Protein AF-A0A5C6U189-F1 (afdb_monomer_lite)

Organism: NCBI:txid392597

Foldseek 3Di:
DVVVVVVVVVCCVVPVVVVVVVLVVVLLVVLLDADDLVRLLVNLVVVVVSVLVVVLVCLLVVLVVLQADDPVNLVVLVVVLVVVLVLLCVQQVPVDPVVNLVSQLVVQQVVLCQWQNHDDPVLSVLSSVLSVVALDDSVLVSVLSVVLSVVVSVLSVCSYNPPDDSVVNSVSVVVSSVCVVAPPDPVVNVSVVSRSSSVSRSVSVSSNVHDSNRSSTPDDDDPDSHPDDDDSDPPPPPDDDDDDD

Structure (mmCIF, N/CA/C/O backbone):
data_AF-A0A5C6U189-F1
#
_entry.id   AF-A0A5C6U189-F1
#
loop_
_atom_site.group_PDB
_atom_site.id
_atom_site.type_symbol
_atom_site.label_atom_id
_atom_site.label_alt_id
_atom_site.label_comp_id
_atom_site.label_asym_id
_atom_site.label_entity_id
_atom_site.label_seq_id
_atom_site.pdbx_PDB_ins_code
_atom_site.Cartn_x
_atom_site.Cartn_y
_atom_site.Cartn_z
_atom_site.occupancy
_atom_site.B_iso_or_equiv
_atom_site.auth_seq_id
_atom_site.auth_comp_id
_atom_site.auth_asym_id
_atom_site.auth_atom_id
_atom_site.pdbx_PDB_model_num
ATOM 1 N N . MET A 1 1 ? -11.445 18.491 21.043 1.00 62.59 1 MET A N 1
ATOM 2 C CA . MET A 1 1 ? -11.218 18.060 19.641 1.00 62.59 1 MET A CA 1
ATOM 3 C C . MET A 1 1 ? -10.260 18.986 18.885 1.00 62.59 1 MET A C 1
ATOM 5 O O . MET A 1 1 ? -9.228 18.508 18.441 1.00 62.59 1 MET A O 1
ATOM 9 N N . ARG A 1 2 ? -10.538 20.299 18.762 1.00 76.88 2 ARG A N 1
ATOM 10 C CA . ARG A 1 2 ? -9.684 21.237 17.993 1.00 76.88 2 ARG A CA 1
ATOM 11 C C . ARG A 1 2 ? -8.247 21.377 18.526 1.00 76.88 2 ARG A C 1
ATOM 13 O O . ARG A 1 2 ? -7.318 21.294 17.734 1.00 76.88 2 ARG A O 1
ATOM 20 N N . SER A 1 3 ? -8.061 21.511 19.842 1.00 78.00 3 SER A N 1
ATOM 21 C CA . SER A 1 3 ? -6.726 21.574 20.468 1.00 78.00 3 SER A CA 1
ATOM 22 C C . SER A 1 3 ? -5.900 20.308 20.220 1.00 78.00 3 SER A C 1
ATOM 24 O O . SER A 1 3 ? -4.766 20.391 19.774 1.00 78.00 3 SER A O 1
ATOM 26 N N . ARG A 1 4 ? -6.505 19.124 20.372 1.00 72.75 4 ARG A N 1
ATOM 27 C CA . ARG A 1 4 ? -5.838 17.832 20.120 1.00 72.75 4 ARG A CA 1
ATOM 28 C C . ARG A 1 4 ? -5.387 17.657 18.668 1.00 72.75 4 ARG A C 1
ATOM 30 O O . ARG A 1 4 ? -4.314 17.113 18.424 1.00 72.75 4 ARG A O 1
ATOM 37 N N . LEU A 1 5 ? -6.188 18.126 17.707 1.00 77.12 5 LEU A N 1
ATOM 38 C CA . LEU A 1 5 ? -5.789 18.152 16.297 1.00 77.12 5 LEU A CA 1
ATOM 39 C C . LEU A 1 5 ? -4.606 19.103 16.081 1.00 77.12 5 LEU A C 1
ATOM 41 O O . LEU A 1 5 ? -3.668 18.744 15.374 1.00 77.12 5 LEU A O 1
ATOM 45 N N . ALA A 1 6 ? -4.612 20.278 16.717 1.00 82.75 6 ALA A N 1
ATOM 46 C CA . ALA A 1 6 ? -3.490 21.212 16.660 1.00 82.75 6 ALA A CA 1
ATOM 47 C C . ALA A 1 6 ? -2.206 20.602 17.252 1.00 82.75 6 ALA A C 1
ATOM 49 O O . ALA A 1 6 ? -1.163 20.665 16.605 1.00 82.75 6 ALA A O 1
ATOM 50 N N . ASP A 1 7 ? -2.291 19.927 18.401 1.00 81.56 7 ASP A N 1
ATOM 51 C CA . ASP A 1 7 ? -1.158 19.226 19.022 1.00 81.56 7 ASP A CA 1
ATOM 52 C C . ASP A 1 7 ? -0.634 18.089 18.140 1.00 81.56 7 ASP A C 1
ATOM 54 O O . ASP A 1 7 ? 0.575 17.877 18.028 1.00 81.56 7 ASP A O 1
ATOM 58 N N . TRP A 1 8 ? -1.537 17.349 17.487 1.00 76.62 8 TRP A N 1
ATOM 59 C CA . TRP A 1 8 ? -1.167 16.320 16.520 1.00 76.62 8 TRP A CA 1
ATOM 60 C C . TRP A 1 8 ? -0.408 16.922 15.332 1.00 76.62 8 TRP A C 1
ATOM 62 O O . TRP A 1 8 ? 0.692 16.462 15.032 1.00 76.62 8 TRP A O 1
ATOM 72 N N . PHE A 1 9 ? -0.923 17.993 14.718 1.00 82.81 9 PHE A N 1
ATOM 73 C CA . PHE A 1 9 ? -0.236 18.676 13.618 1.00 82.81 9 PHE A CA 1
ATOM 74 C C . PHE A 1 9 ? 1.099 19.293 14.057 1.00 82.81 9 PHE A C 1
ATOM 76 O O . PHE A 1 9 ? 2.070 19.224 13.308 1.00 82.81 9 PHE A O 1
ATOM 83 N N . ALA A 1 10 ? 1.183 19.871 15.258 1.00 85.38 10 ALA A N 1
ATOM 84 C CA . ALA A 1 10 ? 2.420 20.438 15.791 1.00 85.38 10 ALA A CA 1
ATOM 85 C C . ALA A 1 10 ? 3.491 19.357 15.999 1.00 85.38 10 ALA A C 1
ATOM 87 O O . ALA A 1 10 ? 4.640 19.536 15.593 1.00 85.38 10 ALA A O 1
ATOM 88 N N . ARG A 1 11 ? 3.110 18.200 16.560 1.00 81.06 11 ARG A N 1
ATOM 89 C CA . ARG A 1 11 ? 4.005 17.040 16.672 1.00 81.06 11 ARG A CA 1
ATOM 90 C C . ARG A 1 11 ? 4.418 16.513 15.302 1.00 81.06 11 ARG A C 1
ATOM 92 O O . ARG A 1 11 ? 5.610 16.351 15.078 1.00 81.06 11 ARG A O 1
ATOM 99 N N . HIS A 1 12 ? 3.471 16.327 14.382 1.00 80.81 12 HIS A N 1
ATOM 100 C CA . HIS A 1 12 ? 3.740 15.888 13.010 1.00 80.81 12 HIS A CA 1
ATOM 101 C C . HIS A 1 12 ? 4.782 16.779 12.320 1.00 80.81 12 HIS A C 1
ATOM 103 O O . HIS A 1 12 ? 5.751 16.276 11.756 1.00 80.81 12 HIS A O 1
ATOM 109 N N . ARG A 1 13 ? 4.641 18.107 12.437 1.00 86.19 13 ARG A N 1
ATOM 110 C CA . ARG A 1 13 ? 5.616 19.063 11.893 1.00 86.19 13 ARG A CA 1
ATOM 111 C C . ARG A 1 13 ? 6.997 18.941 12.529 1.00 86.19 13 ARG A C 1
ATOM 113 O O . ARG A 1 13 ? 7.986 19.089 11.826 1.00 86.19 13 ARG A O 1
ATOM 120 N N . ARG A 1 14 ? 7.071 18.695 13.839 1.00 87.38 14 ARG A N 1
ATOM 121 C CA . ARG A 1 14 ? 8.342 18.635 14.573 1.00 87.38 14 ARG A CA 1
ATOM 122 C C . ARG A 1 14 ? 9.081 17.308 14.396 1.00 87.38 14 ARG A C 1
ATOM 124 O O . ARG A 1 14 ? 10.303 17.311 14.440 1.00 87.38 14 ARG A O 1
ATOM 131 N N . THR A 1 15 ? 8.370 16.190 14.240 1.00 82.75 15 THR A N 1
ATOM 132 C CA . THR A 1 15 ? 8.986 14.852 14.229 1.00 82.75 15 THR A CA 1
ATOM 133 C C . THR A 1 15 ? 8.915 14.165 12.869 1.00 82.75 15 THR A C 1
ATOM 135 O O . THR A 1 15 ? 9.931 13.680 12.386 1.00 82.75 15 THR A O 1
ATOM 138 N N . GLN A 1 16 ? 7.743 14.134 12.232 1.00 82.94 16 GLN A N 1
ATOM 139 C CA . GLN A 1 16 ? 7.519 13.339 11.020 1.00 82.94 16 GLN A CA 1
ATOM 140 C C . GLN A 1 16 ? 7.952 14.080 9.747 1.00 82.94 16 GLN A C 1
ATOM 142 O O . GLN A 1 16 ? 8.552 13.464 8.875 1.00 82.94 16 GLN A O 1
ATOM 147 N N . LEU A 1 17 ? 7.722 15.397 9.636 1.00 87.38 17 LEU A N 1
ATOM 148 C CA . LEU A 1 17 ? 8.146 16.146 8.442 1.00 87.38 17 LEU A CA 1
ATOM 149 C C . LEU A 1 17 ? 9.669 16.128 8.202 1.00 87.38 17 LEU A C 1
ATOM 151 O O . LEU A 1 17 ? 10.055 15.902 7.055 1.00 87.38 17 LEU A O 1
ATOM 155 N N . PRO A 1 18 ? 10.545 16.310 9.213 1.00 89.81 18 PRO A N 1
ATOM 156 C CA . PRO A 1 18 ? 11.990 16.193 9.009 1.00 89.81 18 PRO A CA 1
ATOM 157 C C . PRO A 1 18 ? 12.425 14.781 8.595 1.00 89.81 18 PRO A C 1
ATOM 159 O O . PRO A 1 18 ? 13.275 14.635 7.719 1.00 89.81 18 PRO A O 1
ATOM 162 N N . ASP A 1 19 ? 11.813 13.742 9.173 1.00 89.06 19 ASP A N 1
ATOM 163 C CA . ASP A 1 19 ? 12.063 12.351 8.774 1.00 89.06 19 ASP A CA 1
ATOM 164 C C . ASP A 1 19 ? 11.657 12.105 7.311 1.00 89.06 19 ASP A C 1
ATOM 166 O O . ASP A 1 19 ? 12.430 11.546 6.532 1.00 89.06 19 ASP A O 1
ATOM 170 N N . TYR A 1 20 ? 10.489 12.602 6.895 1.00 88.19 20 TYR A N 1
ATOM 171 C CA . TYR A 1 20 ? 10.033 12.494 5.508 1.00 88.19 20 TYR A CA 1
ATOM 172 C C . TYR A 1 20 ? 10.915 13.287 4.545 1.00 88.19 20 TYR A C 1
ATOM 174 O O . TYR A 1 20 ? 11.184 12.812 3.445 1.00 88.19 20 TYR A O 1
ATOM 182 N N . ALA A 1 21 ? 11.400 14.464 4.946 1.00 89.56 21 ALA A N 1
ATOM 183 C CA . ALA A 1 21 ? 12.341 15.240 4.146 1.00 89.56 21 ALA A CA 1
ATOM 184 C C . ALA A 1 21 ? 13.654 14.470 3.936 1.00 89.56 21 ALA A C 1
ATOM 186 O O . ALA A 1 21 ? 14.106 14.343 2.803 1.00 89.56 21 ALA A O 1
ATOM 187 N N . SER A 1 22 ? 14.218 13.880 4.996 1.00 91.12 22 SER A N 1
ATOM 188 C CA . SER A 1 22 ? 15.423 13.042 4.908 1.00 91.12 22 SER A CA 1
ATOM 189 C C . SER A 1 22 ? 15.223 11.825 3.994 1.00 91.12 22 SER A C 1
ATOM 191 O O . SER A 1 22 ? 16.066 11.515 3.149 1.00 91.12 22 SER A O 1
ATOM 193 N N . LEU A 1 23 ? 14.071 11.158 4.113 1.00 89.69 23 LEU A N 1
ATOM 194 C CA . LEU A 1 23 ? 13.686 10.041 3.252 1.00 89.69 23 LEU A CA 1
ATOM 195 C C . LEU A 1 23 ? 13.600 10.455 1.775 1.00 89.69 23 LEU A C 1
ATOM 197 O O . LEU A 1 23 ? 14.136 9.763 0.912 1.00 89.69 23 LEU A O 1
ATOM 201 N N . LEU A 1 24 ? 12.948 11.584 1.486 1.00 88.94 24 LEU A N 1
ATOM 202 C CA . LEU A 1 24 ? 12.805 12.104 0.126 1.00 88.94 24 LEU A CA 1
ATOM 203 C C . LEU A 1 24 ? 14.150 12.531 -0.466 1.00 88.94 24 LEU A C 1
ATOM 205 O O . LEU A 1 24 ? 14.402 12.241 -1.631 1.00 88.94 24 LEU A O 1
ATOM 209 N N . SER A 1 25 ? 15.032 13.147 0.325 1.00 90.62 25 SER A N 1
ATOM 210 C CA . SER A 1 25 ? 16.386 13.494 -0.119 1.00 90.62 25 SER A CA 1
ATOM 211 C C . SER A 1 25 ? 17.195 12.255 -0.506 1.00 90.62 25 SER A C 1
ATOM 213 O O . SER A 1 25 ? 17.856 12.257 -1.540 1.00 90.62 25 SER A O 1
ATOM 215 N N . ARG A 1 26 ? 17.104 11.160 0.266 1.00 92.62 26 ARG A N 1
ATOM 216 C CA . ARG A 1 26 ? 17.726 9.879 -0.120 1.00 92.62 26 ARG A CA 1
ATOM 217 C C . ARG A 1 26 ? 17.100 9.296 -1.381 1.00 92.62 26 ARG A C 1
ATOM 219 O O . ARG A 1 26 ? 17.824 8.876 -2.276 1.00 92.62 26 ARG A O 1
ATOM 226 N N . ALA A 1 27 ? 15.772 9.312 -1.479 1.00 89.00 27 ALA A N 1
ATOM 227 C CA . ALA A 1 27 ? 15.066 8.796 -2.648 1.00 89.00 27 ALA A CA 1
ATOM 228 C C . ALA A 1 27 ? 15.449 9.548 -3.937 1.00 89.00 27 ALA A C 1
ATOM 230 O O . ALA A 1 27 ? 15.580 8.919 -4.982 1.00 89.00 27 ALA A O 1
ATOM 231 N N . GLN A 1 28 ? 15.674 10.867 -3.866 1.00 87.31 28 GLN A N 1
ATOM 232 C CA . GLN A 1 28 ? 16.124 11.680 -5.005 1.00 87.31 28 GLN A CA 1
ATOM 233 C C . GLN A 1 28 ? 17.506 11.278 -5.528 1.00 87.31 28 GLN A C 1
ATOM 235 O O . GLN A 1 28 ? 17.752 11.399 -6.723 1.00 87.31 28 GLN A O 1
ATOM 240 N N . VAL A 1 29 ? 18.399 10.804 -4.658 1.00 89.56 29 VAL A N 1
ATOM 241 C CA . VAL A 1 29 ? 19.716 10.300 -5.071 1.00 89.56 29 VAL A CA 1
ATOM 242 C C . VAL A 1 29 ? 19.588 8.879 -5.616 1.00 89.56 29 VAL A C 1
ATOM 244 O O . VAL A 1 29 ? 20.062 8.591 -6.713 1.00 89.56 29 VAL A O 1
ATOM 247 N N . ASP A 1 30 ? 18.896 8.005 -4.882 1.00 90.06 30 ASP A N 1
ATOM 248 C CA . ASP A 1 30 ? 18.761 6.588 -5.228 1.00 90.06 30 ASP A CA 1
ATOM 249 C C . ASP A 1 30 ? 18.048 6.370 -6.570 1.00 90.06 30 ASP A C 1
ATOM 251 O O . ASP A 1 30 ? 18.417 5.462 -7.309 1.00 90.06 30 ASP A O 1
ATOM 255 N N . VAL A 1 31 ? 17.056 7.203 -6.912 1.00 89.69 31 VAL A N 1
ATOM 256 C CA . VAL A 1 31 ? 16.266 7.067 -8.151 1.00 89.69 31 VAL A CA 1
ATOM 257 C C . VAL A 1 31 ? 17.076 7.349 -9.428 1.00 89.69 31 VAL A C 1
ATOM 259 O O . VAL A 1 31 ? 16.624 7.054 -10.533 1.00 89.69 31 VAL A O 1
ATOM 262 N N . LEU A 1 32 ? 18.273 7.928 -9.315 1.00 91.25 32 LEU A N 1
ATOM 263 C CA . LEU A 1 32 ? 19.128 8.200 -10.473 1.00 91.25 32 LEU A CA 1
ATOM 264 C C . LEU A 1 32 ? 19.909 6.961 -10.930 1.00 91.25 32 LEU A C 1
ATOM 266 O O . LEU A 1 32 ? 20.313 6.886 -12.095 1.00 91.25 32 LEU A O 1
ATOM 270 N N . ALA A 1 33 ? 20.116 5.993 -10.039 1.00 92.62 33 ALA A N 1
ATOM 271 C CA . ALA A 1 33 ? 20.902 4.794 -10.294 1.00 92.62 33 ALA A CA 1
ATOM 272 C C . ALA A 1 33 ? 20.010 3.566 -10.476 1.00 92.62 33 ALA A C 1
ATOM 274 O O . ALA A 1 33 ? 18.931 3.485 -9.904 1.00 92.62 33 ALA A O 1
ATOM 275 N N . ASP A 1 34 ? 20.505 2.569 -11.207 1.00 95.88 34 ASP A N 1
ATOM 276 C CA . ASP A 1 34 ? 19.821 1.281 -11.294 1.00 95.88 34 ASP A CA 1
ATOM 277 C C . ASP A 1 34 ? 19.647 0.659 -9.898 1.00 95.88 34 ASP A C 1
ATOM 279 O O . ASP A 1 34 ? 20.464 0.827 -8.979 1.00 95.88 34 ASP A O 1
ATOM 283 N N . THR A 1 35 ? 18.567 -0.100 -9.743 1.00 96.12 35 THR A N 1
ATOM 284 C CA . THR A 1 35 ? 18.191 -0.733 -8.481 1.00 96.12 35 THR A CA 1
ATOM 285 C C . THR A 1 35 ? 18.101 -2.248 -8.612 1.00 96.12 35 THR A C 1
ATOM 287 O O . THR A 1 35 ? 18.087 -2.813 -9.707 1.00 96.12 35 THR A O 1
ATOM 290 N N . THR A 1 36 ? 18.043 -2.922 -7.467 1.00 98.12 36 THR A N 1
ATOM 291 C CA . THR A 1 36 ? 17.883 -4.376 -7.372 1.00 98.12 36 THR A CA 1
ATOM 292 C C . THR A 1 36 ? 16.589 -4.711 -6.637 1.00 98.12 36 THR A C 1
ATOM 294 O O . THR A 1 36 ? 16.127 -3.896 -5.831 1.00 98.12 36 THR A O 1
ATOM 297 N N . PRO A 1 37 ? 16.015 -5.913 -6.840 1.00 97.19 37 PRO A N 1
ATOM 298 C CA . PRO A 1 37 ? 14.841 -6.349 -6.086 1.00 97.19 37 PRO A CA 1
ATOM 299 C C . PRO A 1 37 ? 15.022 -6.204 -4.568 1.00 97.19 37 PRO A C 1
ATOM 301 O O . PRO A 1 37 ? 14.150 -5.656 -3.899 1.00 97.19 37 PRO A O 1
ATOM 304 N N . ASP A 1 38 ? 16.184 -6.584 -4.030 1.00 97.31 38 ASP A N 1
ATOM 305 C CA . ASP A 1 38 ? 16.473 -6.460 -2.596 1.00 97.31 38 ASP A CA 1
ATOM 306 C C . ASP A 1 38 ? 16.492 -5.005 -2.123 1.00 97.31 38 ASP A C 1
ATOM 308 O O . ASP A 1 38 ? 15.971 -4.690 -1.050 1.00 97.31 38 ASP A O 1
ATOM 312 N N . ARG A 1 39 ? 17.071 -4.090 -2.914 1.00 95.62 39 ARG A N 1
ATOM 313 C CA . ARG A 1 39 ? 17.069 -2.657 -2.585 1.00 95.62 39 ARG A CA 1
ATOM 314 C C . ARG A 1 39 ? 15.643 -2.108 -2.596 1.00 95.62 39 ARG A C 1
ATOM 316 O O . ARG A 1 39 ? 15.270 -1.391 -1.671 1.00 95.62 39 ARG A O 1
ATOM 323 N N . THR A 1 40 ? 14.830 -2.481 -3.580 1.00 95.12 40 THR A N 1
ATOM 324 C CA . THR A 1 40 ? 13.416 -2.094 -3.646 1.00 95.12 40 THR A CA 1
ATOM 325 C C . THR A 1 40 ? 12.606 -2.650 -2.472 1.00 95.12 40 THR A C 1
ATOM 327 O O . THR A 1 40 ? 11.817 -1.923 -1.870 1.00 95.12 40 THR A O 1
ATOM 330 N N . CYS A 1 41 ? 12.836 -3.904 -2.083 1.00 95.31 41 CYS A N 1
ATOM 331 C CA . CYS A 1 41 ? 12.210 -4.505 -0.906 1.00 95.31 41 CYS A CA 1
ATOM 332 C C . CYS A 1 41 ? 12.586 -3.776 0.388 1.00 95.31 41 CYS A C 1
ATOM 334 O O . CYS A 1 41 ? 11.707 -3.509 1.208 1.00 95.31 41 CYS A O 1
ATOM 336 N N . ARG A 1 42 ? 13.856 -3.380 0.555 1.00 94.94 42 ARG A N 1
ATOM 337 C CA . ARG A 1 42 ? 14.277 -2.548 1.696 1.00 94.94 42 ARG A CA 1
ATOM 338 C C . ARG A 1 42 ? 13.544 -1.210 1.725 1.00 94.94 42 ARG A C 1
ATOM 340 O O . ARG A 1 42 ? 13.049 -0.832 2.782 1.00 94.94 42 ARG A O 1
ATOM 347 N N . TRP A 1 43 ? 13.393 -0.546 0.579 1.00 92.69 43 TRP A N 1
ATOM 348 C CA . TRP A 1 43 ? 12.610 0.689 0.470 1.00 92.69 43 TRP A CA 1
ATOM 349 C C . TRP A 1 43 ? 11.144 0.492 0.883 1.00 92.69 43 TRP A C 1
ATOM 351 O O . TRP A 1 43 ? 10.608 1.272 1.670 1.00 92.69 43 TRP A O 1
ATOM 361 N N . PHE A 1 44 ? 10.486 -0.569 0.412 1.00 91.31 44 PHE A N 1
ATOM 362 C CA . PHE A 1 44 ? 9.104 -0.859 0.805 1.00 91.31 44 PHE A CA 1
ATOM 363 C C . PHE A 1 44 ? 8.963 -1.220 2.287 1.00 91.31 44 PHE A C 1
ATOM 365 O O . PHE A 1 44 ? 8.012 -0.769 2.929 1.00 91.31 44 PHE A O 1
ATOM 372 N N . ALA A 1 45 ? 9.903 -1.983 2.849 1.00 91.69 45 ALA A N 1
ATOM 373 C CA . ALA A 1 45 ? 9.925 -2.299 4.275 1.00 91.69 45 ALA A CA 1
ATOM 374 C C . ALA A 1 45 ? 10.116 -1.034 5.125 1.00 91.69 45 ALA A C 1
ATOM 376 O O . ALA A 1 45 ? 9.387 -0.826 6.093 1.00 91.69 45 ALA A O 1
ATOM 377 N N . GLU A 1 46 ? 11.026 -0.154 4.712 1.00 91.81 46 GLU A N 1
ATOM 378 C CA . GLU A 1 46 ? 11.299 1.120 5.371 1.00 91.81 46 GLU A CA 1
ATOM 379 C C . GLU A 1 46 ? 10.062 2.048 5.379 1.00 91.81 46 GLU A C 1
ATOM 381 O O . GLU A 1 46 ? 9.740 2.672 6.397 1.00 91.81 46 GLU A O 1
ATOM 386 N N . LEU A 1 47 ? 9.326 2.114 4.262 1.00 89.75 47 LEU A N 1
ATOM 387 C CA . LEU A 1 47 ? 8.062 2.853 4.168 1.00 89.75 47 LEU A CA 1
ATOM 388 C C . LEU A 1 47 ? 6.964 2.237 5.044 1.00 89.75 47 LEU A C 1
ATOM 390 O O . LEU A 1 47 ? 6.214 2.963 5.702 1.00 89.75 47 LEU A O 1
ATOM 394 N N . ARG A 1 48 ? 6.867 0.901 5.069 1.00 88.00 48 ARG A N 1
ATOM 395 C CA . ARG A 1 48 ? 5.892 0.174 5.893 1.00 88.00 48 ARG A CA 1
ATOM 396 C C . ARG A 1 48 ? 6.124 0.435 7.379 1.00 88.00 48 ARG A C 1
ATOM 398 O O . ARG A 1 48 ? 5.182 0.820 8.065 1.00 88.00 48 ARG A O 1
ATOM 405 N N . GLN A 1 49 ? 7.369 0.324 7.841 1.00 89.00 49 GLN A N 1
ATOM 406 C CA . GLN A 1 49 ? 7.745 0.560 9.236 1.00 89.00 49 GLN A CA 1
ATOM 407 C C . GLN A 1 49 ? 7.371 1.978 9.696 1.00 89.00 49 GLN A C 1
ATOM 409 O O . GLN A 1 49 ? 6.831 2.164 10.784 1.00 89.00 49 GLN A O 1
ATOM 414 N N . ARG A 1 50 ? 7.594 2.998 8.857 1.00 87.44 50 ARG A N 1
ATOM 415 C CA . ARG A 1 50 ? 7.159 4.374 9.163 1.00 87.44 50 ARG A CA 1
ATOM 416 C C . ARG A 1 50 ? 5.644 4.493 9.300 1.00 87.44 50 ARG A C 1
ATOM 418 O O . ARG A 1 50 ? 5.164 5.211 10.176 1.00 87.44 50 ARG A O 1
ATOM 425 N N . GLY A 1 51 ? 4.896 3.787 8.453 1.00 84.88 51 GLY A N 1
ATOM 426 C CA . GLY A 1 51 ? 3.442 3.690 8.560 1.00 84.88 51 GLY A CA 1
ATOM 427 C C . GLY A 1 51 ? 2.992 3.043 9.871 1.00 84.88 51 GLY A C 1
ATOM 428 O O . GLY A 1 51 ? 2.074 3.547 10.512 1.00 84.88 51 GLY A O 1
ATOM 429 N N . GLU A 1 52 ? 3.668 1.978 10.302 1.00 86.62 52 GLU A N 1
ATOM 430 C CA . GLU A 1 52 ? 3.398 1.285 11.570 1.00 86.62 52 GLU A CA 1
ATOM 431 C C . GLU A 1 52 ? 3.680 2.184 12.780 1.00 86.62 52 GLU A C 1
ATOM 433 O O . GLU A 1 52 ? 2.834 2.301 13.665 1.00 86.62 52 GLU A O 1
ATOM 438 N N . VAL A 1 53 ? 4.797 2.920 12.777 1.00 86.19 53 VAL A N 1
ATOM 439 C CA . VAL A 1 53 ? 5.106 3.916 13.819 1.00 86.19 53 VAL A CA 1
ATOM 440 C C . VAL A 1 53 ? 4.039 5.012 13.872 1.00 86.19 53 VAL A C 1
ATOM 442 O O . VAL A 1 53 ? 3.583 5.389 14.953 1.00 86.19 53 VAL A O 1
ATOM 445 N N . ALA A 1 54 ? 3.608 5.524 12.716 1.00 84.19 54 ALA A N 1
ATOM 446 C CA . ALA A 1 54 ? 2.553 6.531 12.657 1.00 84.19 54 ALA A CA 1
ATOM 447 C C . ALA A 1 54 ? 1.205 5.987 13.163 1.00 84.19 54 ALA A C 1
ATOM 449 O O . ALA A 1 54 ? 0.471 6.708 13.845 1.00 84.19 54 ALA A O 1
ATOM 450 N N . ALA A 1 55 ? 0.888 4.723 12.865 1.00 85.62 55 ALA A N 1
ATOM 451 C CA . ALA A 1 55 ? -0.311 4.055 13.358 1.00 85.62 55 ALA A CA 1
ATOM 452 C C . ALA A 1 55 ? -0.274 3.881 14.884 1.00 85.62 55 ALA A C 1
ATOM 454 O O . ALA A 1 55 ? -1.239 4.258 15.547 1.00 85.62 55 ALA A O 1
ATOM 455 N N . GLU A 1 56 ? 0.846 3.412 15.445 1.00 87.50 56 GLU A N 1
ATOM 456 C CA . GLU A 1 56 ? 1.043 3.252 16.894 1.00 87.50 56 GLU A CA 1
ATOM 457 C C . GLU A 1 56 ? 0.852 4.585 17.635 1.00 87.50 56 GLU A C 1
ATOM 459 O O . GLU A 1 56 ? 0.113 4.673 18.616 1.00 87.50 56 GLU A O 1
ATOM 464 N N . GLN A 1 57 ? 1.426 5.670 17.107 1.00 84.75 57 GLN A N 1
ATOM 465 C CA . GLN A 1 57 ? 1.265 7.020 17.664 1.00 84.75 57 GLN A CA 1
ATOM 466 C C . GLN A 1 57 ? -0.185 7.532 17.610 1.00 84.75 57 GLN A C 1
ATOM 468 O O . GLN A 1 57 ? -0.571 8.398 18.404 1.00 84.75 57 GLN A O 1
ATOM 473 N N . ALA A 1 58 ? -0.994 7.029 16.676 1.00 85.75 58 ALA A N 1
ATOM 474 C CA . ALA A 1 58 ? -2.394 7.407 16.525 1.00 85.75 58 ALA A CA 1
ATOM 475 C C . ALA A 1 58 ? -3.341 6.598 17.428 1.00 85.75 58 ALA A C 1
ATOM 477 O O . ALA A 1 58 ? -4.460 7.059 17.671 1.00 85.75 58 ALA A O 1
ATOM 478 N N . LEU A 1 59 ? -2.914 5.441 17.955 1.00 90.12 59 LEU A N 1
ATOM 479 C CA . LEU A 1 59 ? -3.774 4.540 18.731 1.00 90.12 59 LEU A CA 1
ATOM 480 C C . LEU A 1 59 ? -4.463 5.209 19.930 1.00 90.12 59 LEU A C 1
ATOM 482 O O . LEU A 1 59 ? -5.675 5.028 20.051 1.00 90.12 59 LEU A O 1
ATOM 486 N N . PRO A 1 60 ? -3.791 6.027 20.772 1.00 88.38 60 PRO A N 1
ATOM 487 C CA . PRO A 1 60 ? -4.459 6.693 21.893 1.00 88.38 60 PRO A CA 1
ATOM 488 C C . PRO A 1 60 ? -5.631 7.576 21.466 1.00 88.38 60 PRO A C 1
ATOM 490 O O . PRO A 1 60 ? -6.697 7.521 22.071 1.00 88.38 60 PRO A O 1
ATOM 493 N N . HIS A 1 61 ? -5.461 8.346 20.389 1.00 85.31 61 HIS A N 1
ATOM 494 C CA . HIS A 1 61 ? -6.518 9.217 19.864 1.00 85.31 61 HIS A CA 1
ATOM 495 C C . HIS A 1 61 ? -7.629 8.405 19.201 1.00 85.31 61 HIS A C 1
ATOM 497 O O . HIS A 1 61 ? -8.806 8.734 19.330 1.00 85.31 61 HIS A O 1
ATOM 503 N N . ALA A 1 62 ? -7.271 7.325 18.506 1.00 88.94 62 ALA A N 1
ATOM 504 C CA . ALA A 1 62 ? -8.244 6.424 17.910 1.00 88.94 62 ALA A CA 1
ATOM 505 C C . ALA A 1 62 ? -9.098 5.726 18.984 1.00 88.94 62 ALA A C 1
ATOM 507 O O . ALA A 1 62 ? -10.311 5.659 18.815 1.00 88.94 62 ALA A O 1
ATOM 508 N N . ALA A 1 63 ? -8.508 5.285 20.101 1.00 89.12 63 ALA A N 1
ATOM 509 C CA . ALA A 1 63 ? -9.230 4.666 21.215 1.00 89.12 63 ALA A CA 1
ATOM 510 C C . ALA A 1 63 ? -10.283 5.615 21.809 1.00 89.12 63 ALA A C 1
ATOM 512 O O . ALA A 1 63 ? -11.432 5.224 22.009 1.00 89.12 63 ALA A O 1
ATOM 513 N N . GLU A 1 64 ? -9.921 6.887 22.006 1.00 86.50 64 GLU A N 1
ATOM 514 C CA . GLU A 1 64 ? -10.851 7.921 22.473 1.00 86.50 64 GLU A CA 1
ATOM 515 C C . GLU A 1 64 ? -12.020 8.123 21.501 1.00 86.50 64 GLU A C 1
ATOM 517 O O . GLU A 1 64 ? -13.166 8.230 21.929 1.00 86.50 64 GLU A O 1
ATOM 522 N N . VAL A 1 65 ? -11.759 8.149 20.190 1.00 89.06 65 VAL A N 1
ATOM 523 C CA . VAL A 1 65 ? -12.823 8.275 19.182 1.00 89.06 65 VAL A CA 1
ATOM 524 C C . VAL A 1 65 ? -13.720 7.038 19.181 1.00 89.06 65 VAL A C 1
ATOM 526 O O . VAL A 1 65 ? -14.942 7.184 19.194 1.00 89.06 65 VAL A O 1
ATOM 529 N N . LEU A 1 66 ? -13.138 5.836 19.196 1.00 90.56 66 LEU A N 1
ATOM 530 C CA . LEU A 1 66 ? -13.879 4.572 19.191 1.00 90.56 66 LEU A CA 1
ATOM 531 C C . LEU A 1 66 ? -14.835 4.461 20.381 1.00 90.56 66 LEU A C 1
ATOM 533 O O . LEU A 1 66 ? -15.987 4.076 20.188 1.00 90.56 66 LEU A O 1
ATOM 537 N N . ALA A 1 67 ? -14.399 4.882 21.571 1.00 89.4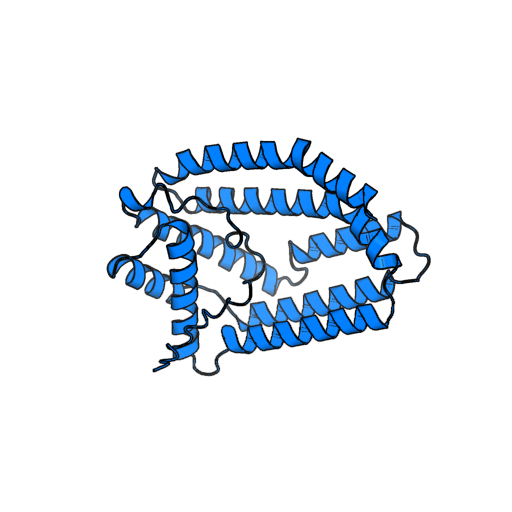4 67 ALA A N 1
ATOM 538 C CA . ALA A 1 67 ? -15.227 4.884 22.775 1.00 89.44 67 ALA A CA 1
ATOM 539 C C . ALA A 1 67 ? -16.492 5.756 22.641 1.00 89.44 67 ALA A C 1
ATOM 541 O O . ALA A 1 67 ? -17.500 5.484 23.290 1.00 89.44 67 ALA A O 1
ATOM 542 N N . THR A 1 68 ? -16.464 6.779 21.777 1.00 90.00 68 THR A N 1
ATOM 543 C CA . THR A 1 68 ? -17.599 7.695 21.547 1.00 90.00 68 THR A CA 1
ATOM 544 C C . THR A 1 68 ? -18.544 7.259 20.428 1.00 90.00 68 THR A C 1
ATOM 546 O O . THR A 1 68 ? -19.563 7.920 20.200 1.00 90.00 68 THR A O 1
ATOM 549 N N . LEU A 1 69 ? -18.223 6.185 19.697 1.00 92.94 69 LEU A N 1
ATOM 550 C CA . LEU A 1 69 ? -19.012 5.785 18.537 1.00 92.94 69 LEU A CA 1
ATOM 551 C C . LEU A 1 69 ? -20.395 5.278 18.943 1.00 92.94 69 LEU A C 1
ATOM 553 O O . LEU A 1 69 ? -20.553 4.317 19.690 1.00 92.94 69 LEU A O 1
ATOM 557 N N . LYS A 1 70 ? -21.419 5.900 18.362 1.00 94.19 70 LYS A N 1
ATOM 558 C CA . LYS A 1 70 ? -22.816 5.487 18.489 1.00 94.19 70 LYS A CA 1
ATOM 559 C C . LYS A 1 70 ? -23.132 4.341 17.523 1.00 94.19 70 LYS A C 1
ATOM 561 O O . LYS A 1 70 ? -22.552 4.293 16.433 1.00 94.19 70 LYS A O 1
ATOM 566 N N . PRO A 1 71 ? -24.143 3.501 17.815 1.00 95.12 71 PRO A N 1
ATOM 567 C CA . PRO A 1 71 ? -24.573 2.432 16.911 1.00 95.12 71 PRO A CA 1
ATOM 568 C C . PRO A 1 71 ? -24.818 2.899 15.466 1.00 95.12 71 PRO A C 1
ATOM 570 O O . PRO A 1 71 ? -24.364 2.259 14.520 1.00 95.12 71 PRO A O 1
ATOM 573 N N . ALA A 1 72 ? -25.436 4.071 15.279 1.00 96.69 72 ALA A N 1
ATOM 574 C CA . ALA A 1 72 ? -25.673 4.650 13.953 1.00 96.69 72 ALA A CA 1
ATOM 575 C C . ALA A 1 72 ? -24.374 4.980 13.181 1.00 96.69 72 ALA A C 1
ATOM 577 O O . ALA A 1 72 ? -24.331 4.846 11.956 1.00 96.69 72 ALA A O 1
ATOM 578 N N . GLN A 1 73 ? -23.304 5.380 13.880 1.00 96.69 73 GLN A N 1
ATOM 579 C CA . GLN A 1 73 ? -21.992 5.646 13.277 1.00 96.69 73 GLN A CA 1
ATOM 580 C C . GLN A 1 73 ? -21.282 4.340 12.896 1.00 96.69 73 GLN A C 1
ATOM 582 O O . GLN A 1 73 ? -20.679 4.263 11.828 1.00 96.69 73 GLN A O 1
ATOM 587 N N . ILE A 1 74 ? -21.417 3.289 13.710 1.00 96.62 74 ILE A N 1
ATOM 588 C CA . ILE A 1 74 ? -20.884 1.953 13.398 1.00 96.62 74 ILE A CA 1
ATOM 589 C C . ILE A 1 74 ? -21.587 1.371 12.164 1.00 96.62 74 ILE A C 1
ATOM 591 O O . ILE A 1 74 ? -20.923 0.908 11.239 1.00 96.62 74 ILE A O 1
ATOM 595 N N . GLN A 1 75 ? -22.916 1.480 12.085 1.00 97.56 75 GLN A N 1
ATOM 596 C CA . GLN A 1 75 ? -23.663 1.079 10.887 1.00 97.56 75 GLN A CA 1
ATOM 597 C C . GLN A 1 75 ? -23.257 1.890 9.646 1.00 97.56 75 GLN A C 1
ATOM 599 O O . GLN A 1 75 ? -23.258 1.373 8.529 1.00 97.56 75 GLN A O 1
ATOM 604 N N . HIS A 1 76 ? -22.904 3.169 9.808 1.00 97.81 76 HIS A N 1
ATOM 605 C CA . HIS A 1 76 ? -22.380 3.966 8.700 1.00 97.81 76 HIS A CA 1
ATOM 606 C C . HIS A 1 76 ? -21.025 3.432 8.201 1.00 97.81 76 HIS A C 1
ATOM 608 O O . HIS A 1 76 ? -20.827 3.338 6.988 1.00 97.81 76 HIS A O 1
ATOM 614 N N . ILE A 1 77 ? -20.123 3.032 9.106 1.00 97.06 77 ILE A N 1
ATOM 615 C CA . ILE A 1 77 ? -18.843 2.391 8.753 1.00 97.06 77 ILE A CA 1
ATOM 616 C C . ILE A 1 77 ? -19.089 1.092 7.973 1.00 97.06 77 ILE A C 1
ATOM 618 O O . ILE A 1 77 ? -18.493 0.893 6.916 1.00 97.06 77 ILE A O 1
ATOM 622 N N . GLU A 1 78 ? -20.004 0.248 8.444 1.00 97.56 78 GLU A N 1
ATOM 623 C CA . GLU A 1 78 ? -20.379 -1.013 7.792 1.00 97.56 78 GLU A CA 1
ATOM 624 C C . GLU A 1 78 ? -20.932 -0.791 6.373 1.00 97.56 78 GLU A C 1
ATOM 626 O O . GLU A 1 78 ? -20.446 -1.387 5.410 1.00 97.56 78 GLU A O 1
ATOM 631 N N . ARG A 1 79 ? -21.863 0.160 6.195 1.00 98.19 79 ARG A N 1
ATOM 632 C CA . ARG A 1 79 ? -22.367 0.540 4.860 1.00 98.19 79 ARG A CA 1
ATOM 633 C C . ARG A 1 79 ? -21.258 1.064 3.949 1.00 98.19 79 ARG A C 1
ATOM 635 O O . ARG A 1 79 ? -21.240 0.764 2.753 1.00 98.19 79 ARG A O 1
ATOM 642 N N . ARG A 1 80 ? -20.318 1.844 4.493 1.00 97.38 80 ARG A N 1
ATOM 643 C CA . ARG A 1 80 ? -19.170 2.346 3.730 1.00 97.38 80 ARG A CA 1
ATOM 644 C C . ARG A 1 80 ? -18.256 1.205 3.286 1.00 97.38 80 ARG A C 1
ATOM 646 O O . ARG A 1 80 ? -17.823 1.222 2.136 1.00 97.38 80 ARG A O 1
ATOM 653 N N . GLN A 1 81 ? -17.985 0.226 4.150 1.00 97.00 81 GLN A N 1
ATOM 654 C CA . GLN A 1 81 ? -17.209 -0.965 3.794 1.00 97.00 81 GLN A CA 1
ATOM 655 C C . GLN A 1 81 ? -17.897 -1.762 2.680 1.00 97.00 81 GLN A C 1
ATOM 657 O O . GLN A 1 81 ? -17.248 -2.068 1.682 1.00 97.00 81 GLN A O 1
ATOM 662 N N . ALA A 1 82 ? -19.208 -2.005 2.788 1.00 97.06 82 ALA A N 1
ATOM 663 C CA . ALA A 1 82 ? -19.982 -2.706 1.762 1.00 97.06 82 ALA A CA 1
ATOM 664 C C . ALA A 1 82 ? -19.903 -2.008 0.394 1.00 97.06 82 ALA A C 1
ATOM 666 O O . ALA A 1 82 ? -19.592 -2.648 -0.609 1.00 97.06 82 ALA A O 1
ATOM 667 N N . ARG A 1 83 ? -20.083 -0.680 0.361 1.00 97.38 83 ARG A N 1
ATOM 668 C CA . ARG A 1 83 ? -19.944 0.110 -0.871 1.00 97.38 83 ARG A CA 1
ATOM 669 C C . ARG A 1 83 ? -18.550 -0.013 -1.488 1.00 97.38 83 ARG A C 1
ATOM 671 O O . ARG A 1 83 ? -18.431 -0.240 -2.684 1.00 97.38 83 ARG A O 1
ATOM 678 N N . VAL A 1 84 ? -17.496 0.143 -0.687 1.00 95.25 84 VAL A N 1
ATOM 679 C CA . VAL A 1 84 ? -16.116 0.064 -1.196 1.00 95.25 84 VAL A CA 1
ATOM 680 C C . VAL A 1 84 ? -15.772 -1.358 -1.656 1.00 95.25 84 VAL A C 1
ATOM 682 O O . VAL A 1 84 ? -14.963 -1.531 -2.561 1.00 95.25 84 VAL A O 1
ATOM 685 N N . ASN A 1 85 ? -16.381 -2.385 -1.067 1.00 95.94 85 ASN A N 1
ATOM 686 C CA . ASN A 1 85 ? -16.217 -3.760 -1.532 1.00 95.94 85 ASN A CA 1
ATOM 687 C C . ASN A 1 85 ? -16.894 -3.995 -2.884 1.00 95.94 85 ASN A C 1
ATOM 689 O O . ASN A 1 85 ? -16.355 -4.738 -3.697 1.00 95.94 85 ASN A O 1
ATOM 693 N N . GLU A 1 86 ? -18.028 -3.348 -3.145 1.00 96.31 86 GLU A N 1
ATOM 694 C CA . GLU A 1 86 ? -18.660 -3.394 -4.464 1.00 96.31 86 GLU A CA 1
ATOM 695 C C . GLU A 1 86 ? -17.823 -2.665 -5.521 1.00 96.31 86 GLU A C 1
ATOM 697 O O . GLU A 1 86 ? -17.572 -3.202 -6.598 1.00 96.31 86 GLU A O 1
ATOM 702 N N . GLU A 1 87 ? -17.287 -1.490 -5.174 1.00 94.19 87 GLU A N 1
ATOM 703 C CA . GLU A 1 87 ? -16.313 -0.777 -6.014 1.00 94.19 87 GLU A CA 1
ATOM 704 C C . GLU A 1 87 ? -15.091 -1.673 -6.307 1.00 94.19 87 GLU A C 1
ATOM 706 O O . GLU A 1 87 ? -14.663 -1.789 -7.454 1.00 94.19 87 GLU A O 1
ATOM 711 N N . PHE A 1 88 ? -14.582 -2.398 -5.303 1.00 93.75 88 PHE A N 1
ATOM 712 C CA . PHE A 1 88 ? -13.487 -3.347 -5.499 1.00 93.75 88 PHE A CA 1
ATOM 713 C C . PHE A 1 88 ? -13.854 -4.485 -6.461 1.00 93.75 88 PHE A C 1
ATOM 715 O O . PHE A 1 88 ? -13.067 -4.801 -7.351 1.00 93.75 88 PHE A O 1
ATOM 722 N N . ARG A 1 89 ? -15.032 -5.102 -6.312 1.00 94.00 89 ARG A N 1
ATOM 723 C CA . ARG A 1 89 ? -15.476 -6.175 -7.217 1.00 94.00 89 ARG A CA 1
ATOM 724 C C . ARG A 1 89 ? -15.533 -5.695 -8.662 1.00 94.00 89 ARG A C 1
ATOM 726 O O . ARG A 1 89 ? -14.975 -6.348 -9.537 1.00 94.00 89 ARG A O 1
ATOM 733 N N . SER A 1 90 ? -16.137 -4.530 -8.889 1.00 91.44 90 SER A N 1
ATOM 734 C CA . SER A 1 90 ? -16.196 -3.894 -10.209 1.00 91.44 90 SER A CA 1
ATOM 735 C C . SER A 1 90 ? -14.803 -3.677 -10.805 1.00 91.44 90 SER A C 1
ATOM 737 O O . SER A 1 90 ? -14.578 -3.939 -11.986 1.00 91.44 90 SER A O 1
ATOM 739 N N . ASP A 1 91 ? -13.860 -3.191 -9.999 1.00 89.31 91 ASP A N 1
ATOM 740 C CA . ASP A 1 91 ? -12.555 -2.777 -10.507 1.00 89.31 91 ASP A CA 1
ATOM 741 C C . ASP A 1 91 ? -11.584 -3.959 -10.690 1.00 89.31 91 ASP A C 1
ATOM 743 O O . ASP A 1 91 ? -10.785 -3.955 -11.630 1.00 89.31 91 ASP A O 1
ATOM 747 N N . TYR A 1 92 ? -11.640 -4.978 -9.828 1.00 93.12 92 TYR A N 1
ATOM 748 C CA . TYR A 1 92 ? -10.622 -6.037 -9.741 1.00 93.12 92 TYR A CA 1
ATOM 749 C C . TYR A 1 92 ? -11.128 -7.437 -10.097 1.00 93.12 92 TYR A C 1
ATOM 751 O O . TYR A 1 92 ? -10.314 -8.290 -10.445 1.00 93.12 92 TYR A O 1
ATOM 759 N N . LEU A 1 93 ? -12.440 -7.678 -10.038 1.00 94.75 93 LEU A N 1
ATOM 760 C CA . LEU A 1 93 ? -13.048 -9.006 -10.171 1.00 94.75 93 LEU A CA 1
ATOM 761 C C . LEU A 1 93 ? -13.988 -9.096 -11.382 1.00 94.75 93 LEU A C 1
ATOM 763 O O . LEU A 1 93 ? -15.033 -9.743 -11.322 1.00 94.75 93 LEU A O 1
ATOM 767 N N . ASP A 1 94 ? -13.604 -8.480 -12.509 1.00 94.12 94 ASP A N 1
ATOM 768 C CA . ASP A 1 94 ? -14.317 -8.671 -13.782 1.00 94.12 94 ASP A CA 1
ATOM 769 C C . ASP A 1 94 ? -14.409 -10.175 -14.090 1.00 94.12 94 ASP A C 1
ATOM 771 O O . ASP A 1 94 ? -13.429 -10.911 -13.927 1.00 94.12 94 ASP A O 1
ATOM 775 N N . LYS A 1 95 ? -15.599 -10.640 -14.484 1.00 94.00 95 LYS A N 1
ATOM 776 C CA . LYS A 1 95 ? -15.865 -12.058 -14.771 1.00 94.00 95 LYS A CA 1
ATOM 777 C C . LYS A 1 95 ? -15.100 -12.549 -15.997 1.00 94.00 95 LYS A C 1
ATOM 779 O O . LYS A 1 95 ? -14.842 -13.740 -16.102 1.00 94.00 95 LYS A O 1
ATOM 784 N N . ASP A 1 96 ? -14.761 -11.643 -16.911 1.00 95.62 96 ASP A N 1
ATOM 785 C CA . ASP A 1 96 ? -13.947 -11.939 -18.085 1.00 95.62 96 ASP A CA 1
ATOM 786 C C . ASP A 1 96 ? -12.452 -11.815 -17.735 1.00 95.62 96 ASP A C 1
ATOM 788 O O . ASP A 1 96 ? -11.988 -10.708 -17.423 1.00 95.62 96 ASP A O 1
ATOM 792 N N . PRO A 1 97 ? -11.677 -12.916 -17.800 1.00 92.88 97 PRO A N 1
ATOM 793 C CA . PRO A 1 97 ? -10.250 -12.901 -17.494 1.00 92.88 97 PRO A CA 1
ATOM 794 C C . PRO A 1 97 ? -9.440 -11.932 -18.364 1.00 92.88 97 PRO A C 1
ATOM 796 O O . PRO A 1 97 ? -8.502 -11.311 -17.862 1.00 92.88 97 PRO A O 1
ATOM 799 N N . ALA A 1 98 ? -9.809 -11.746 -19.636 1.00 95.06 98 ALA A N 1
ATOM 800 C CA . ALA A 1 98 ? -9.091 -10.855 -20.545 1.00 95.06 98 ALA A CA 1
ATOM 801 C C . ALA A 1 98 ? -9.301 -9.386 -20.156 1.00 95.06 98 ALA A C 1
ATOM 803 O O . ALA A 1 98 ? -8.337 -8.624 -20.039 1.00 95.06 98 ALA A O 1
ATOM 804 N N . ARG A 1 99 ? -10.545 -8.992 -19.850 1.00 95.94 99 ARG A N 1
ATOM 805 C CA . ARG A 1 99 ? -10.829 -7.642 -19.330 1.00 95.94 99 ARG A CA 1
ATOM 806 C C . ARG A 1 99 ? -10.197 -7.415 -17.963 1.00 95.94 99 ARG A C 1
ATOM 808 O O . ARG A 1 99 ? -9.675 -6.329 -17.710 1.00 95.94 99 ARG A O 1
ATOM 815 N N . ARG A 1 100 ? -10.201 -8.426 -17.089 1.00 94.12 100 ARG A N 1
ATOM 816 C CA . ARG A 1 100 ? -9.540 -8.358 -15.778 1.00 94.12 100 ARG A CA 1
ATOM 817 C C . ARG A 1 100 ? -8.041 -8.098 -15.927 1.00 94.12 100 ARG A C 1
ATOM 819 O O . ARG A 1 100 ? -7.513 -7.219 -15.244 1.00 94.12 100 ARG A O 1
ATOM 826 N N . LEU A 1 101 ? -7.374 -8.820 -16.830 1.00 95.00 101 LEU A N 1
ATOM 827 C CA . LEU A 1 101 ? -5.958 -8.624 -17.132 1.00 95.00 101 LEU A CA 1
ATOM 828 C C . LEU A 1 101 ? -5.703 -7.224 -17.699 1.00 95.00 101 LEU A C 1
ATOM 830 O O . LEU A 1 101 ? -4.867 -6.510 -17.153 1.00 95.00 101 LEU A O 1
ATOM 834 N N . SER A 1 102 ? -6.466 -6.797 -18.712 1.00 96.25 102 SER A N 1
ATOM 835 C CA . SER A 1 102 ? -6.344 -5.458 -19.309 1.00 96.25 102 SER A CA 1
ATOM 836 C C . SER A 1 102 ? -6.433 -4.355 -18.253 1.00 96.25 102 SER A C 1
ATOM 838 O O . SER A 1 102 ? -5.536 -3.527 -18.149 1.00 96.25 102 SER A O 1
ATOM 840 N N . ARG A 1 103 ? -7.449 -4.397 -17.380 1.00 95.69 103 ARG A N 1
ATOM 841 C CA . ARG A 1 103 ? -7.602 -3.411 -16.296 1.00 95.69 103 ARG A CA 1
ATOM 842 C C . ARG A 1 103 ? -6.441 -3.441 -15.299 1.00 95.69 103 ARG A C 1
ATOM 844 O O . ARG A 1 103 ? -6.102 -2.414 -14.715 1.00 95.69 103 ARG A O 1
ATOM 851 N N . SER A 1 104 ? -5.849 -4.611 -15.053 1.00 95.38 104 SER A N 1
ATOM 852 C CA . SER A 1 104 ? -4.655 -4.726 -14.206 1.00 95.38 104 SER A C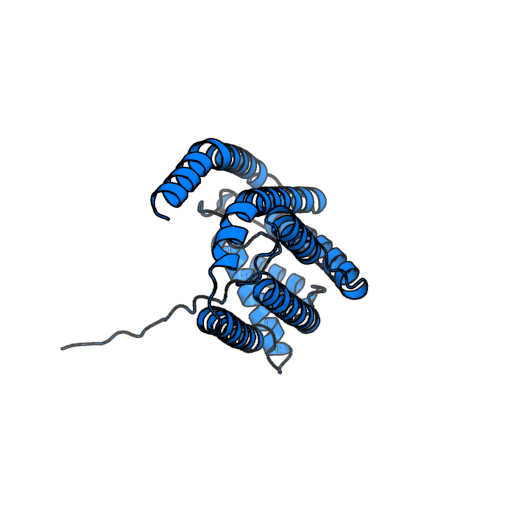A 1
ATOM 853 C C . SER A 1 104 ? -3.429 -4.093 -14.858 1.00 95.38 104 SER A C 1
ATOM 855 O O . SER A 1 104 ? -2.666 -3.430 -14.155 1.00 95.38 104 SER A O 1
ATOM 857 N N . VAL A 1 105 ? -3.272 -4.242 -16.176 1.00 97.44 105 VAL A N 1
ATOM 858 C CA . VAL A 1 105 ? -2.222 -3.561 -16.945 1.00 97.44 105 VAL A CA 1
ATOM 859 C C . VAL A 1 105 ? -2.417 -2.050 -16.881 1.00 97.44 105 VAL A C 1
ATOM 861 O O . VAL A 1 105 ? -1.481 -1.350 -16.500 1.00 97.44 105 VAL A O 1
ATOM 864 N N . ASP A 1 106 ? -3.630 -1.556 -17.137 1.00 96.50 106 ASP A N 1
ATOM 865 C CA . ASP A 1 106 ? -3.941 -0.121 -17.105 1.00 96.50 106 ASP A CA 1
ATOM 866 C C . ASP A 1 106 ? -3.591 0.502 -15.747 1.00 96.50 106 ASP A C 1
ATOM 868 O O . ASP A 1 106 ? -2.865 1.491 -15.677 1.00 96.50 106 ASP A O 1
ATOM 872 N N . ARG A 1 107 ? -4.004 -0.134 -14.642 1.00 94.94 107 ARG A N 1
ATOM 873 C CA . ARG A 1 107 ? -3.655 0.321 -13.283 1.00 94.94 107 ARG A CA 1
ATOM 874 C C . ARG A 1 107 ? -2.149 0.349 -13.025 1.00 94.94 107 ARG A C 1
ATOM 876 O O . ARG A 1 107 ? -1.666 1.220 -12.300 1.00 94.94 107 ARG A O 1
ATOM 883 N N . ALA A 1 108 ? -1.414 -0.639 -13.534 1.00 95.25 108 ALA A N 1
ATOM 884 C CA . ALA A 1 108 ? 0.032 -0.705 -13.361 1.00 95.25 108 ALA A CA 1
ATOM 885 C C . ALA A 1 108 ? 0.736 0.398 -14.163 1.00 95.25 108 ALA A C 1
ATOM 887 O O . ALA A 1 108 ? 1.635 1.050 -13.629 1.00 95.25 108 ALA A O 1
ATOM 888 N N . VAL A 1 109 ? 0.279 0.654 -15.393 1.00 96.19 109 VAL A N 1
ATOM 889 C CA . VAL A 1 109 ? 0.742 1.771 -16.225 1.00 96.19 109 VAL A CA 1
ATOM 890 C C . VAL A 1 109 ? 0.463 3.100 -15.533 1.00 96.19 109 VAL A C 1
ATOM 892 O O . VAL A 1 109 ? 1.402 3.854 -15.313 1.00 96.19 109 VAL A O 1
ATOM 895 N N . GLU A 1 110 ? -0.774 3.359 -15.096 1.00 94.19 110 GLU A N 1
ATOM 896 C CA . GLU A 1 110 ? -1.145 4.601 -14.400 1.00 94.19 110 GLU A CA 1
ATOM 897 C C . GLU A 1 110 ? -0.257 4.865 -13.176 1.00 94.19 110 GLU A C 1
ATOM 899 O O . GLU A 1 110 ? 0.211 5.984 -12.959 1.00 94.19 110 GLU A O 1
ATOM 904 N N . ARG A 1 111 ? 0.015 3.829 -12.371 1.00 90.56 111 ARG A N 1
ATOM 905 C CA . ARG A 1 111 ? 0.883 3.951 -11.191 1.00 90.56 111 ARG A CA 1
ATOM 906 C C . ARG A 1 111 ? 2.318 4.297 -11.566 1.00 90.56 111 ARG A C 1
ATOM 908 O O . ARG A 1 111 ? 2.966 5.052 -10.845 1.00 90.56 111 ARG A O 1
ATOM 915 N N . PHE A 1 112 ? 2.828 3.715 -12.642 1.00 90.12 112 PHE A N 1
ATOM 916 C CA . PHE A 1 112 ? 4.199 3.945 -13.066 1.00 90.12 112 PHE A CA 1
ATOM 917 C C . PHE A 1 112 ? 4.342 5.309 -13.761 1.00 90.12 112 PHE A C 1
ATOM 919 O O . PHE A 1 112 ? 5.286 6.042 -13.470 1.00 90.12 112 PHE A O 1
ATOM 926 N N . GLU A 1 113 ? 3.346 5.719 -14.551 1.00 93.12 113 GLU A N 1
ATOM 927 C CA . GLU A 1 113 ? 3.274 7.050 -15.166 1.00 93.12 113 GLU A CA 1
ATOM 928 C C . GLU A 1 113 ? 3.132 8.176 -14.148 1.00 93.12 113 GLU A C 1
ATOM 930 O O . GLU A 1 113 ? 3.674 9.265 -14.344 1.00 93.12 113 GLU A O 1
ATOM 935 N N . PHE A 1 114 ? 2.457 7.910 -13.029 1.00 88.88 114 PHE A N 1
ATOM 936 C CA . PHE A 1 114 ? 2.400 8.846 -11.914 1.00 88.88 114 PHE A CA 1
ATOM 937 C C . PHE A 1 114 ? 3.799 9.192 -11.377 1.00 88.88 114 PHE A C 1
ATOM 939 O O . PHE A 1 114 ? 4.037 10.339 -11.009 1.00 88.88 114 PHE A O 1
ATOM 946 N N . VAL A 1 115 ? 4.725 8.226 -11.352 1.00 86.69 115 VAL A N 1
ATOM 947 C CA . VAL A 1 115 ? 6.081 8.418 -10.811 1.00 86.69 115 VAL A CA 1
ATOM 948 C C . VAL A 1 115 ? 7.049 8.928 -11.876 1.00 86.69 115 VAL A C 1
ATOM 950 O O . VAL A 1 115 ? 7.722 9.932 -11.657 1.00 86.69 115 VAL A O 1
ATOM 953 N N . TYR A 1 116 ? 7.113 8.265 -13.030 1.00 90.62 116 TYR A N 1
ATOM 954 C CA . TYR A 1 116 ? 8.160 8.484 -14.038 1.00 90.62 116 TYR A CA 1
ATOM 955 C C . TYR A 1 116 ? 7.698 9.317 -15.239 1.00 90.62 116 TYR A C 1
ATOM 957 O O . TYR A 1 116 ? 8.500 9.670 -16.099 1.00 90.62 116 TYR A O 1
ATOM 965 N N . GLY A 1 117 ? 6.411 9.668 -15.304 1.00 91.50 117 GLY A N 1
ATOM 966 C CA . GLY A 1 117 ? 5.807 10.259 -16.493 1.00 91.50 117 GLY A CA 1
ATOM 967 C C . GLY A 1 117 ? 5.492 9.231 -17.577 1.00 91.50 117 GLY A C 1
ATOM 968 O O . GLY A 1 117 ? 5.545 8.029 -17.343 1.00 91.50 117 GLY A O 1
ATOM 969 N N . SER A 1 118 ? 5.110 9.721 -18.757 1.00 93.75 118 SER A N 1
ATOM 970 C CA . SER A 1 118 ? 4.588 8.900 -19.851 1.00 93.75 118 SER A CA 1
ATOM 971 C C . SER A 1 118 ? 5.512 7.743 -20.227 1.00 93.75 118 SER A C 1
ATOM 973 O O . SER A 1 118 ? 6.729 7.924 -20.311 1.00 93.75 118 SER A O 1
ATOM 975 N N . LEU A 1 119 ? 4.910 6.582 -20.493 1.00 95.44 119 LEU A N 1
ATOM 976 C CA . LEU A 1 119 ? 5.616 5.382 -20.940 1.00 95.44 119 LEU A CA 1
ATOM 977 C C . LEU A 1 119 ? 5.559 5.197 -22.441 1.00 95.44 119 LEU A C 1
ATOM 979 O O . LEU A 1 119 ? 4.485 5.296 -23.041 1.00 95.44 119 LEU A O 1
ATOM 983 N N . ASP A 1 120 ? 6.715 4.852 -23.002 1.00 96.31 120 ASP A N 1
ATOM 984 C CA . ASP A 1 120 ? 6.827 4.402 -24.383 1.00 96.31 120 ASP A CA 1
ATOM 985 C C . ASP A 1 120 ? 6.216 2.997 -24.573 1.00 96.31 120 ASP A C 1
ATOM 987 O O . ASP A 1 120 ? 5.845 2.298 -23.620 1.00 96.31 120 ASP A O 1
ATOM 991 N N . GLU A 1 121 ? 6.084 2.575 -25.829 1.00 97.56 121 GLU A N 1
ATOM 992 C CA . GLU A 1 121 ? 5.483 1.284 -26.182 1.00 97.56 121 GLU A CA 1
ATOM 993 C C . GLU A 1 121 ? 6.250 0.095 -25.589 1.00 97.56 121 GLU A C 1
ATOM 995 O O . GLU A 1 121 ? 5.640 -0.867 -25.114 1.00 97.56 121 GLU A O 1
ATOM 1000 N N . ARG A 1 122 ? 7.585 0.175 -25.535 1.00 97.81 122 ARG A N 1
ATOM 1001 C CA . ARG A 1 122 ? 8.447 -0.875 -24.975 1.00 97.81 122 ARG A CA 1
ATOM 1002 C C . ARG A 1 122 ? 8.209 -1.031 -23.472 1.00 97.81 122 ARG A C 1
ATOM 1004 O O . ARG A 1 122 ? 8.113 -2.154 -22.975 1.00 97.81 122 ARG A O 1
ATOM 1011 N N . GLN A 1 123 ? 8.087 0.077 -22.747 1.00 98.00 123 GLN A N 1
ATOM 1012 C CA . GLN A 1 123 ? 7.795 0.118 -21.317 1.00 98.00 123 GLN A CA 1
ATOM 1013 C C . GLN A 1 123 ? 6.380 -0.388 -21.027 1.00 98.00 123 GLN A C 1
ATOM 1015 O O . GLN A 1 123 ? 6.196 -1.195 -20.116 1.00 98.00 123 GLN A O 1
ATOM 1020 N N . ARG A 1 124 ? 5.383 0.001 -21.830 1.00 98.25 124 ARG A N 1
ATOM 1021 C CA . ARG A 1 124 ? 4.003 -0.506 -21.705 1.00 98.25 124 ARG A CA 1
ATOM 1022 C C . ARG A 1 124 ? 3.919 -2.012 -21.959 1.00 98.25 124 ARG A C 1
ATOM 1024 O O . ARG A 1 124 ? 3.284 -2.723 -21.181 1.00 98.25 124 ARG A O 1
ATOM 1031 N N . ALA A 1 125 ? 4.610 -2.518 -22.980 1.00 98.38 125 ALA A N 1
ATOM 1032 C CA . ALA A 1 125 ? 4.695 -3.952 -23.256 1.00 98.38 125 ALA A CA 1
ATOM 1033 C C . ALA A 1 125 ? 5.394 -4.720 -22.119 1.00 98.38 125 ALA A C 1
ATOM 1035 O O . ALA A 1 125 ? 4.960 -5.812 -21.740 1.00 98.38 125 ALA A O 1
ATOM 1036 N N . LEU A 1 126 ? 6.444 -4.137 -21.527 1.00 98.44 126 LEU A N 1
ATOM 1037 C CA . LEU A 1 126 ? 7.102 -4.688 -20.343 1.00 98.44 126 LEU A CA 1
ATOM 1038 C C . LEU A 1 126 ? 6.138 -4.761 -19.149 1.00 98.44 126 LEU A C 1
ATOM 1040 O O . LEU A 1 126 ? 6.045 -5.818 -18.525 1.00 98.44 126 LEU A O 1
ATOM 1044 N N . VAL A 1 127 ? 5.387 -3.691 -18.864 1.00 98.12 127 VAL A N 1
ATOM 1045 C CA . VAL A 1 127 ? 4.357 -3.685 -17.810 1.00 98.12 127 VAL A CA 1
ATOM 1046 C C . VAL A 1 127 ? 3.328 -4.786 -18.060 1.00 98.12 127 VAL A C 1
ATOM 1048 O O . VAL A 1 127 ? 3.048 -5.559 -17.149 1.00 98.12 127 VAL A O 1
ATOM 1051 N N . ALA A 1 128 ? 2.805 -4.909 -19.283 1.00 98.25 128 ALA A N 1
ATOM 1052 C CA . ALA A 1 128 ? 1.806 -5.922 -19.619 1.00 98.25 128 ALA A CA 1
ATOM 1053 C C . ALA A 1 128 ? 2.314 -7.351 -19.370 1.00 98.25 128 ALA A C 1
ATOM 1055 O O . ALA A 1 128 ? 1.635 -8.150 -18.723 1.00 98.25 128 ALA A O 1
ATOM 1056 N N . ARG A 1 129 ? 3.542 -7.651 -19.814 1.00 98.56 129 ARG A N 1
ATOM 1057 C CA . ARG A 1 129 ? 4.184 -8.954 -19.594 1.00 98.56 129 ARG A CA 1
ATOM 1058 C C . ARG A 1 129 ? 4.374 -9.256 -18.111 1.00 98.56 129 ARG A C 1
ATOM 1060 O O . ARG A 1 129 ? 4.101 -10.370 -17.674 1.00 98.56 129 ARG A O 1
ATOM 1067 N N . LEU A 1 130 ? 4.841 -8.278 -17.339 1.00 98.31 130 LEU A N 1
ATOM 1068 C CA . LEU A 1 130 ? 5.038 -8.458 -15.906 1.00 98.31 130 LEU A CA 1
ATOM 1069 C C . LEU A 1 130 ? 3.692 -8.622 -15.178 1.00 98.31 130 LEU A C 1
ATOM 1071 O O . LEU A 1 130 ? 3.533 -9.522 -14.367 1.00 98.31 130 LEU A O 1
ATOM 1075 N N . VAL A 1 131 ? 2.666 -7.838 -15.505 1.00 98.12 131 VAL A N 1
ATOM 1076 C CA . VAL A 1 131 ? 1.335 -8.013 -14.898 1.00 98.12 131 VAL A CA 1
ATOM 1077 C C . VAL A 1 131 ? 0.765 -9.405 -15.190 1.00 98.12 131 VAL A C 1
ATOM 1079 O O . VAL A 1 131 ? 0.244 -10.038 -14.275 1.00 98.12 131 VAL A O 1
ATOM 1082 N N . ALA A 1 132 ? 0.914 -9.913 -16.416 1.00 97.69 132 ALA A N 1
ATOM 1083 C CA . ALA A 1 132 ? 0.472 -11.262 -16.775 1.00 97.69 132 ALA A CA 1
ATOM 1084 C C . ALA A 1 132 ? 1.217 -12.373 -16.009 1.00 97.69 132 ALA A C 1
ATOM 1086 O O . ALA A 1 132 ? 0.643 -13.425 -15.745 1.00 97.69 132 ALA A O 1
ATOM 1087 N N . ALA A 1 133 ? 2.477 -12.138 -15.629 1.00 98.00 133 ALA A N 1
ATOM 1088 C CA . ALA A 1 133 ? 3.292 -13.072 -14.850 1.00 98.00 133 ALA A CA 1
ATOM 1089 C C . ALA A 1 133 ? 3.135 -12.910 -13.324 1.00 98.00 133 ALA A C 1
ATOM 1091 O O . ALA A 1 133 ? 3.755 -13.651 -12.556 1.00 98.00 133 ALA A O 1
ATOM 1092 N N . SER A 1 134 ? 2.359 -11.925 -12.865 1.00 97.44 134 SER A N 1
ATOM 1093 C CA . SER A 1 134 ? 2.202 -11.633 -11.443 1.00 97.44 134 SER A CA 1
ATOM 1094 C C . SER A 1 134 ? 1.458 -12.756 -10.716 1.00 97.44 134 SER A C 1
ATOM 1096 O O . SER A 1 134 ? 0.439 -13.233 -11.212 1.00 97.44 134 SER A O 1
ATOM 1098 N N . PRO A 1 135 ? 1.875 -13.138 -9.493 1.00 96.31 135 PRO A N 1
ATOM 1099 C CA . PRO A 1 135 ? 1.123 -14.069 -8.662 1.00 96.31 135 PRO A CA 1
ATOM 1100 C C . PRO A 1 135 ? -0.100 -13.414 -8.002 1.00 96.31 135 PRO A C 1
ATOM 1102 O O . PRO A 1 135 ? -0.669 -14.014 -7.097 1.00 96.31 135 PRO A O 1
ATOM 1105 N N . PHE A 1 136 ? -0.460 -12.178 -8.371 1.00 95.31 136 PHE A N 1
ATOM 1106 C CA . PHE A 1 136 ? -1.570 -11.451 -7.766 1.00 95.31 136 PHE A CA 1
ATOM 1107 C C . PHE A 1 136 ? -2.898 -12.184 -7.971 1.00 95.31 136 PHE A C 1
ATOM 1109 O O . PHE A 1 136 ? -3.391 -12.327 -9.089 1.00 95.31 136 PHE A O 1
ATOM 1116 N N . ASP A 1 137 ? -3.501 -12.576 -6.854 1.00 94.19 137 ASP A N 1
ATOM 1117 C CA . ASP A 1 137 ? -4.820 -13.182 -6.792 1.00 94.19 137 ASP A CA 1
ATOM 1118 C C . ASP A 1 137 ? -5.796 -12.172 -6.179 1.00 94.19 137 ASP A C 1
ATOM 1120 O O . ASP A 1 137 ? -5.779 -11.878 -4.975 1.00 94.19 137 ASP A O 1
ATOM 1124 N N . ALA A 1 138 ? -6.639 -11.607 -7.042 1.00 92.25 138 ALA A N 1
ATOM 1125 C CA . ALA A 1 138 ? -7.627 -10.614 -6.653 1.00 92.25 138 ALA A CA 1
ATOM 1126 C C . ALA A 1 138 ? -8.725 -11.198 -5.745 1.00 92.25 138 ALA A C 1
ATOM 1128 O O . ALA A 1 138 ? -9.241 -10.471 -4.895 1.00 92.25 138 ALA A O 1
ATOM 1129 N N . GLU A 1 139 ? -9.065 -12.483 -5.893 1.00 95.06 139 GLU A N 1
ATOM 1130 C CA . GLU A 1 139 ? -10.084 -13.153 -5.076 1.00 95.06 139 GLU A CA 1
ATOM 1131 C C . GLU A 1 139 ? -9.538 -13.425 -3.675 1.00 95.06 139 GLU A C 1
ATOM 1133 O O . GLU A 1 139 ? -10.169 -13.055 -2.684 1.00 95.06 139 GLU A O 1
ATOM 1138 N N . ALA A 1 140 ? -8.323 -13.977 -3.570 1.00 95.44 140 ALA A N 1
ATOM 1139 C CA . ALA A 1 140 ? -7.666 -14.191 -2.280 1.00 95.44 140 ALA A CA 1
ATOM 1140 C C . ALA A 1 140 ? -7.479 -12.869 -1.517 1.00 95.44 140 ALA A C 1
ATOM 1142 O O . ALA A 1 140 ? -7.748 -12.784 -0.315 1.00 95.44 140 ALA A O 1
ATOM 1143 N N . TRP A 1 141 ? -7.066 -11.811 -2.224 1.00 93.69 141 TRP A N 1
ATOM 1144 C CA . TRP A 1 141 ? -6.924 -10.472 -1.651 1.00 93.69 141 TRP A CA 1
ATOM 1145 C C . TRP A 1 141 ? -8.263 -9.903 -1.167 1.00 93.69 141 TRP A C 1
ATOM 1147 O O . TRP A 1 141 ? -8.345 -9.317 -0.083 1.00 93.69 141 TRP A O 1
ATOM 1157 N N . PHE A 1 142 ? -9.333 -10.095 -1.941 1.00 96.12 142 PHE A N 1
ATOM 1158 C CA . PHE A 1 142 ? -10.670 -9.654 -1.564 1.00 96.12 142 PHE A CA 1
ATOM 1159 C C . PHE A 1 142 ? -11.228 -10.423 -0.364 1.00 96.12 142 PHE A C 1
ATOM 1161 O O . PHE A 1 142 ? -11.787 -9.811 0.549 1.00 96.12 142 PHE A O 1
ATOM 1168 N N . ALA A 1 143 ? -11.036 -11.741 -0.327 1.00 96.62 143 ALA A N 1
ATOM 1169 C CA . ALA A 1 143 ? -11.458 -12.582 0.782 1.00 96.62 143 ALA A CA 1
ATOM 1170 C C . ALA A 1 143 ? -10.811 -12.125 2.099 1.00 96.62 143 ALA A C 1
ATOM 1172 O O . ALA A 1 143 ? -11.519 -11.867 3.073 1.00 96.62 143 ALA A O 1
ATOM 1173 N N . GLU A 1 144 ? -9.490 -11.921 2.117 1.00 95.69 144 GLU A N 1
ATOM 1174 C CA . GLU A 1 144 ? -8.791 -11.424 3.308 1.00 95.69 144 GLU A CA 1
ATOM 1175 C C . GLU A 1 144 ? -9.262 -10.018 3.703 1.00 95.69 144 GLU A C 1
ATOM 1177 O O . GLU A 1 144 ? -9.459 -9.728 4.886 1.00 95.69 144 GLU A O 1
ATOM 1182 N N . ARG A 1 145 ? -9.491 -9.133 2.725 1.00 94.44 145 ARG A N 1
ATOM 1183 C CA . ARG A 1 145 ? -10.025 -7.788 2.976 1.00 94.44 145 ARG A CA 1
ATOM 1184 C C . ARG A 1 145 ? -11.368 -7.842 3.708 1.00 94.44 145 ARG A C 1
ATOM 1186 O O . ARG A 1 145 ? -11.549 -7.101 4.674 1.00 94.44 145 ARG A O 1
ATOM 1193 N N . VAL A 1 146 ? -12.303 -8.677 3.251 1.00 96.50 146 VAL A N 1
ATOM 1194 C CA . VAL A 1 146 ? -13.632 -8.819 3.871 1.00 96.50 146 VAL A CA 1
ATOM 1195 C C . VAL A 1 146 ? -13.508 -9.352 5.296 1.00 96.50 146 VAL A C 1
ATOM 1197 O O . VAL A 1 146 ? -14.132 -8.807 6.205 1.00 96.50 146 VAL A O 1
ATOM 1200 N N . GLN A 1 147 ? -12.653 -10.352 5.513 1.00 96.06 147 GLN A N 1
ATOM 1201 C CA . GLN A 1 147 ? -12.400 -10.904 6.845 1.00 96.06 147 GLN A CA 1
ATOM 1202 C C . GLN A 1 147 ? -11.866 -9.837 7.812 1.00 96.06 147 GLN A C 1
ATOM 1204 O O . GLN A 1 147 ? -12.424 -9.620 8.886 1.00 96.06 147 GLN A O 1
ATOM 1209 N N . ARG A 1 148 ? -10.850 -9.077 7.392 1.00 95.44 148 ARG A N 1
ATOM 1210 C CA . ARG A 1 148 ? -10.276 -7.975 8.181 1.00 95.44 148 ARG A CA 1
ATOM 1211 C C . ARG A 1 148 ? -11.294 -6.881 8.507 1.00 95.44 148 ARG A C 1
ATOM 1213 O O . ARG A 1 148 ? -11.288 -6.330 9.601 1.00 95.44 148 ARG A O 1
ATOM 1220 N N . GLN A 1 149 ? -12.197 -6.564 7.581 1.00 96.25 149 GLN A N 1
ATOM 1221 C CA . GLN A 1 149 ? -13.271 -5.595 7.820 1.00 96.25 149 GLN A CA 1
ATOM 1222 C C . GLN A 1 149 ? -14.288 -6.082 8.859 1.00 96.25 149 GLN A C 1
ATOM 1224 O O . GLN A 1 149 ? -14.730 -5.290 9.692 1.00 96.25 149 GLN A O 1
ATOM 1229 N N . GLN A 1 150 ? -14.633 -7.372 8.836 1.00 96.31 150 GLN A N 1
ATOM 1230 C CA . GLN A 1 150 ? -15.499 -7.983 9.844 1.00 96.31 150 GLN A CA 1
ATOM 1231 C C . GLN A 1 150 ? -14.833 -7.965 11.224 1.00 96.31 150 GLN A C 1
ATOM 1233 O O . GLN A 1 150 ? -15.461 -7.550 12.197 1.00 96.31 150 GLN A O 1
ATOM 1238 N N . GLU A 1 151 ? -13.551 -8.330 11.302 1.00 95.81 151 GLU A N 1
ATOM 1239 C CA . GLU A 1 151 ? -12.745 -8.236 12.526 1.00 95.81 151 GLU A CA 1
ATOM 1240 C C . GLU A 1 151 ? -12.696 -6.793 13.058 1.00 95.81 151 GLU A C 1
ATOM 1242 O O . GLU A 1 151 ? -12.893 -6.564 14.254 1.00 95.81 151 GLU A O 1
ATOM 1247 N N . ALA A 1 152 ? -12.538 -5.804 12.171 1.00 95.38 152 ALA A N 1
ATOM 1248 C CA . ALA A 1 152 ? -12.579 -4.388 12.530 1.00 95.38 152 ALA A CA 1
ATOM 1249 C C . ALA A 1 152 ? -13.921 -3.994 13.161 1.00 95.38 152 ALA A C 1
ATOM 1251 O O . ALA A 1 152 ? -13.949 -3.336 14.198 1.00 95.38 152 ALA A O 1
ATOM 1252 N N . LEU A 1 153 ? -15.043 -4.394 12.552 1.00 96.50 153 LEU A N 1
ATOM 1253 C CA . LEU A 1 153 ? -16.380 -4.091 13.070 1.00 96.50 153 LEU A CA 1
ATOM 1254 C C . LEU A 1 153 ? -16.626 -4.755 14.426 1.00 96.50 153 LEU A C 1
ATOM 1256 O O . LEU A 1 153 ? -17.223 -4.134 15.303 1.00 96.50 153 LEU A O 1
ATOM 1260 N N . GLN A 1 154 ? -16.154 -5.989 14.619 1.00 95.00 154 GLN A N 1
ATOM 1261 C CA . GLN A 1 154 ? -16.239 -6.678 15.908 1.00 95.00 154 GLN A CA 1
ATOM 1262 C C . GLN A 1 154 ? -15.443 -5.940 16.989 1.00 95.00 154 GLN A C 1
ATOM 1264 O O . GLN A 1 154 ? -15.965 -5.716 18.081 1.00 95.00 154 GLN A O 1
ATOM 1269 N N . LEU A 1 155 ? -14.216 -5.507 16.677 1.00 94.94 155 LEU A N 1
ATOM 1270 C CA . LEU A 1 155 ? -13.401 -4.709 17.591 1.00 94.94 155 LEU A CA 1
ATOM 1271 C C . LEU A 1 155 ? -14.079 -3.374 17.921 1.00 94.94 155 LEU A C 1
ATOM 1273 O O . LEU A 1 155 ? -14.214 -3.032 19.091 1.00 94.94 155 LEU A O 1
ATOM 1277 N N . ILE A 1 156 ? -14.558 -2.648 16.908 1.00 95.00 156 ILE A N 1
ATOM 1278 C CA . ILE A 1 156 ? -15.245 -1.363 17.089 1.00 95.00 156 ILE A CA 1
ATOM 1279 C C . ILE A 1 156 ? -16.469 -1.527 17.994 1.00 95.00 156 ILE A C 1
ATOM 1281 O O . ILE A 1 156 ? -16.619 -0.769 18.945 1.00 95.00 156 ILE A O 1
ATOM 1285 N N . ARG A 1 157 ? -17.325 -2.525 17.738 1.00 94.19 157 ARG A N 1
ATOM 1286 C CA . ARG A 1 157 ? -18.523 -2.791 18.554 1.00 94.19 157 ARG A CA 1
ATOM 1287 C C . ARG A 1 157 ? -18.166 -3.146 19.996 1.00 94.19 157 ARG A C 1
ATOM 1289 O O . ARG A 1 157 ? -18.878 -2.737 20.901 1.00 94.19 157 ARG A O 1
ATOM 1296 N N . ARG A 1 158 ? -17.065 -3.874 20.210 1.00 91.94 158 ARG A N 1
ATOM 1297 C CA . ARG A 1 158 ? -16.576 -4.218 21.551 1.00 91.94 158 ARG A CA 1
ATOM 1298 C C . ARG A 1 158 ? -16.053 -3.001 22.308 1.00 91.94 158 ARG A C 1
ATOM 1300 O O . ARG A 1 158 ? -16.256 -2.928 23.510 1.00 91.94 158 ARG A O 1
ATOM 1307 N N . LEU A 1 159 ? -15.354 -2.088 21.637 1.00 91.88 159 LEU A N 1
ATOM 1308 C CA . LEU A 1 159 ? -14.741 -0.917 22.274 1.00 91.88 159 LEU A CA 1
ATOM 1309 C C . LEU A 1 159 ? -15.708 0.270 22.407 1.00 91.88 159 LEU A C 1
ATOM 1311 O O . LEU A 1 159 ? -15.485 1.160 23.224 1.00 91.88 159 LEU A O 1
ATOM 1315 N N . ALA A 1 160 ? -16.777 0.302 21.612 1.00 90.31 160 ALA A N 1
ATOM 1316 C CA . ALA A 1 160 ? -17.779 1.354 21.667 1.00 90.31 160 ALA A CA 1
ATOM 1317 C C . ALA A 1 160 ? -18.655 1.216 22.922 1.00 90.31 160 ALA A C 1
ATOM 1319 O O . ALA A 1 160 ? -19.349 0.219 23.097 1.00 90.31 160 ALA A O 1
ATOM 1320 N N . GLY A 1 161 ? -18.660 2.242 23.778 1.00 70.81 161 GLY A N 1
ATOM 1321 C CA . GLY A 1 161 ? -19.607 2.369 24.892 1.00 70.81 161 GLY A CA 1
ATOM 1322 C C . GLY A 1 161 ? -19.447 1.387 26.060 1.00 70.81 161 GLY A C 1
ATOM 1323 O O . GLY A 1 161 ? -20.286 1.400 26.953 1.00 70.81 161 GLY A O 1
ATOM 1324 N N . THR A 1 162 ? -18.407 0.552 26.090 1.00 63.06 162 THR A N 1
ATOM 1325 C CA . THR A 1 162 ? -18.311 -0.576 27.037 1.00 63.06 162 THR A CA 1
ATOM 1326 C C . THR A 1 162 ? -17.608 -0.277 28.360 1.00 63.06 162 THR A C 1
ATOM 1328 O O . THR A 1 162 ? -17.454 -1.189 29.164 1.00 63.06 162 THR A O 1
ATOM 1331 N N . GLY A 1 163 ? -17.169 0.959 28.628 1.00 69.88 163 GLY A N 1
ATOM 1332 C CA . GLY A 1 163 ? -16.414 1.255 29.858 1.00 69.88 163 GLY A CA 1
ATOM 1333 C C . GLY A 1 163 ? -15.148 0.398 30.014 1.00 69.88 163 GLY A C 1
ATOM 1334 O O . GLY A 1 163 ? -14.642 0.260 31.123 1.00 69.88 163 GLY A O 1
ATOM 1335 N N . ILE A 1 164 ? -14.665 -0.204 28.915 1.00 78.56 164 ILE A N 1
ATOM 1336 C CA . ILE A 1 164 ? -13.437 -0.995 28.884 1.00 78.56 164 ILE A CA 1
ATOM 1337 C C . ILE A 1 164 ? -12.283 -0.114 29.351 1.00 78.56 164 ILE A C 1
ATOM 1339 O O . ILE A 1 164 ? -12.163 1.043 28.939 1.00 78.56 164 ILE A O 1
ATOM 1343 N N . ASP A 1 165 ? -11.435 -0.698 30.194 1.00 88.44 165 ASP A N 1
ATOM 1344 C CA . ASP A 1 165 ? -10.206 -0.067 30.643 1.00 88.44 165 ASP A CA 1
ATOM 1345 C C . ASP A 1 165 ? -9.359 0.416 29.451 1.00 88.44 165 ASP A C 1
ATOM 1347 O O . ASP A 1 165 ? -9.231 -0.256 28.422 1.00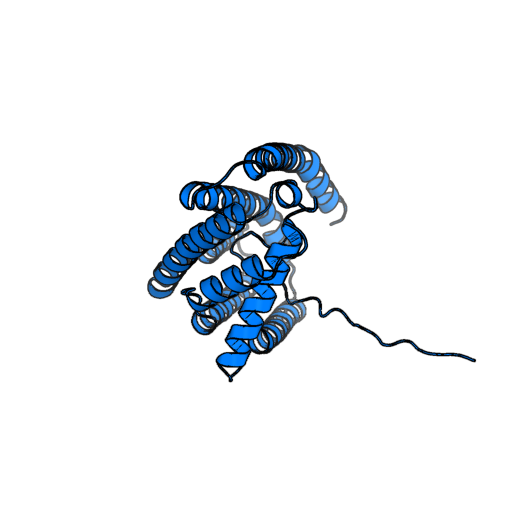 88.44 165 ASP A O 1
ATOM 1351 N N . ARG A 1 166 ? -8.776 1.609 29.586 1.00 86.50 166 ARG A N 1
ATOM 1352 C CA . ARG A 1 166 ? -8.048 2.267 28.498 1.00 86.50 166 ARG A CA 1
ATOM 1353 C C . ARG A 1 166 ? -6.871 1.425 28.012 1.00 86.50 166 ARG A C 1
ATOM 1355 O O . ARG A 1 166 ? -6.645 1.362 26.801 1.00 86.50 166 ARG A O 1
ATOM 1362 N N . ASP A 1 167 ? -6.142 0.784 28.916 1.00 90.38 167 ASP A N 1
ATOM 1363 C CA . ASP A 1 167 ? -4.967 -0.004 28.556 1.00 90.38 167 ASP A CA 1
ATOM 1364 C C . ASP A 1 167 ? -5.382 -1.306 27.867 1.00 90.38 167 ASP A C 1
ATOM 1366 O O . ASP A 1 167 ? -4.791 -1.682 26.850 1.00 90.38 167 ASP A O 1
ATOM 1370 N N . ALA A 1 168 ? -6.477 -1.926 28.318 1.00 91.06 168 ALA A N 1
ATOM 1371 C CA . ALA A 1 168 ? -7.087 -3.061 27.629 1.00 91.06 168 ALA A CA 1
ATOM 1372 C C . ALA A 1 168 ? -7.573 -2.700 26.208 1.00 91.06 168 ALA A C 1
ATOM 1374 O O . ALA A 1 168 ? -7.354 -3.467 25.264 1.00 91.06 168 ALA A O 1
ATOM 1375 N N . ALA A 1 169 ? -8.184 -1.522 26.019 1.00 91.88 169 ALA A N 1
ATOM 1376 C CA . ALA A 1 169 ? -8.588 -1.040 24.697 1.00 91.88 169 ALA A CA 1
ATOM 1377 C C . ALA A 1 169 ? -7.378 -0.844 23.772 1.00 91.88 169 ALA A C 1
ATOM 1379 O O . ALA A 1 169 ? -7.388 -1.308 22.629 1.00 91.88 169 ALA A O 1
ATOM 1380 N N . LEU A 1 170 ? -6.312 -0.210 24.269 1.00 93.75 170 LEU A N 1
ATOM 1381 C CA . LEU A 1 170 ? -5.081 -0.007 23.505 1.00 93.75 170 LEU A CA 1
ATOM 1382 C C . LEU A 1 170 ? -4.411 -1.330 23.135 1.00 93.75 170 LEU A C 1
ATOM 1384 O O . LEU A 1 170 ? -4.011 -1.500 21.985 1.00 93.75 170 LEU A O 1
ATOM 1388 N N . ALA A 1 171 ? -4.333 -2.285 24.062 1.00 94.06 171 ALA A N 1
ATOM 1389 C CA . ALA A 1 171 ? -3.790 -3.613 23.791 1.00 94.06 171 ALA A CA 1
ATOM 1390 C C . ALA A 1 171 ? -4.588 -4.345 22.698 1.00 94.06 171 ALA A C 1
ATOM 1392 O O . ALA A 1 171 ? -4.000 -4.893 21.763 1.00 94.06 171 ALA A O 1
ATOM 1393 N N . ALA A 1 172 ? -5.923 -4.294 22.751 1.00 93.75 172 ALA A N 1
ATOM 1394 C CA . ALA A 1 172 ? -6.776 -4.894 21.726 1.00 93.75 172 ALA A CA 1
ATOM 1395 C C . ALA A 1 172 ? -6.578 -4.241 20.346 1.00 93.75 172 ALA A C 1
ATOM 1397 O O . ALA A 1 172 ? -6.539 -4.933 19.327 1.00 93.75 172 ALA A O 1
ATOM 1398 N N . MET A 1 173 ? -6.418 -2.915 20.304 1.00 94.19 173 MET A N 1
ATOM 1399 C CA . MET A 1 173 ? -6.162 -2.187 19.060 1.00 94.19 173 MET A CA 1
ATOM 1400 C C . MET A 1 173 ? -4.771 -2.473 18.484 1.00 94.19 173 MET A C 1
ATOM 1402 O O . MET A 1 173 ? -4.661 -2.634 17.268 1.00 94.19 173 MET A O 1
ATOM 1406 N N . ARG A 1 174 ? -3.735 -2.600 19.325 1.00 94.62 174 ARG A N 1
ATOM 1407 C CA . ARG A 1 174 ? -2.389 -3.030 18.901 1.00 94.62 174 ARG A CA 1
ATOM 1408 C C . ARG A 1 174 ? -2.415 -4.423 18.293 1.00 94.62 174 ARG A C 1
ATOM 1410 O O . ARG A 1 174 ? -1.983 -4.597 17.159 1.00 94.62 174 ARG A O 1
ATOM 1417 N N . ALA A 1 175 ? -3.019 -5.381 18.994 1.00 94.06 175 ALA A N 1
ATOM 1418 C CA . ALA A 1 175 ? -3.142 -6.755 18.514 1.00 94.06 175 ALA A CA 1
ATOM 1419 C C . ALA A 1 175 ? -3.907 -6.839 17.181 1.00 94.06 175 ALA A C 1
ATOM 1421 O O . ALA A 1 175 ? -3.589 -7.659 16.320 1.00 94.06 175 ALA A O 1
ATOM 1422 N N . TYR A 1 176 ? -4.917 -5.986 16.983 1.00 93.62 176 TYR A N 1
ATOM 1423 C CA . TYR A 1 176 ? -5.584 -5.862 15.689 1.00 93.62 176 TYR A CA 1
ATOM 1424 C C . TYR A 1 176 ? -4.661 -5.255 14.621 1.00 93.62 176 TYR A C 1
ATOM 1426 O O . TYR A 1 176 ? -4.582 -5.793 13.520 1.00 93.62 176 TYR A O 1
ATOM 1434 N N . GLY A 1 177 ? -3.921 -4.188 14.939 1.00 91.62 177 GLY A N 1
ATOM 1435 C CA . GLY A 1 177 ? -2.926 -3.589 14.043 1.00 91.62 177 GLY A CA 1
ATOM 1436 C C . GLY A 1 177 ? -1.882 -4.597 13.553 1.00 91.62 177 GLY A C 1
ATOM 1437 O O . GLY A 1 177 ? -1.645 -4.700 12.350 1.00 91.62 177 GLY A O 1
ATOM 1438 N N . GLU A 1 178 ? -1.344 -5.421 14.451 1.00 90.44 178 GLU A N 1
ATOM 1439 C CA . GLU A 1 178 ? -0.394 -6.488 14.111 1.00 90.44 178 GLU A CA 1
ATOM 1440 C C . GLU A 1 178 ? -0.986 -7.503 13.122 1.00 90.44 178 GLU A C 1
ATOM 1442 O O . GLU A 1 178 ? -0.338 -7.861 12.136 1.00 90.44 178 GLU A O 1
ATOM 1447 N N . ARG A 1 179 ? -2.247 -7.917 13.319 1.00 90.88 179 ARG A N 1
ATOM 1448 C CA . ARG A 1 179 ? -2.959 -8.831 12.400 1.00 90.88 179 ARG A CA 1
ATOM 1449 C C . ARG A 1 179 ? -3.210 -8.213 11.025 1.00 90.88 179 ARG A C 1
ATOM 1451 O O . ARG A 1 179 ? -3.282 -8.928 10.022 1.00 90.88 179 ARG A O 1
ATOM 1458 N N . MET A 1 180 ? -3.342 -6.888 10.962 1.00 88.12 180 MET A N 1
ATOM 1459 C CA . MET A 1 180 ? -3.476 -6.159 9.703 1.00 88.12 180 MET A CA 1
ATOM 1460 C C . MET A 1 180 ? -2.155 -6.106 8.931 1.00 88.12 180 MET A C 1
ATOM 1462 O O . MET A 1 180 ? -2.173 -6.283 7.707 1.00 88.12 180 MET A O 1
ATOM 1466 N N . SER A 1 181 ? -1.026 -5.917 9.623 1.00 85.56 181 SER A N 1
ATOM 1467 C CA . SER A 1 181 ? 0.312 -5.987 9.017 1.00 85.56 181 SER A CA 1
ATOM 1468 C C . SER A 1 181 ? 0.660 -7.411 8.579 1.00 85.56 181 SER A C 1
ATOM 1470 O O . SER A 1 181 ? 1.123 -7.621 7.457 1.00 85.56 181 SER A O 1
ATOM 1472 N N . ARG A 1 182 ? 0.372 -8.405 9.426 1.00 89.56 182 ARG A N 1
ATOM 1473 C CA . ARG A 1 182 ? 0.678 -9.817 9.189 1.00 89.56 182 ARG A CA 1
ATOM 1474 C C . ARG A 1 182 ? -0.559 -10.672 9.433 1.00 89.56 182 ARG A C 1
ATOM 1476 O O . ARG A 1 182 ? -0.964 -10.882 10.572 1.00 89.56 182 ARG A O 1
ATOM 1483 N N . SER A 1 183 ? -1.139 -11.205 8.354 1.00 93.06 183 SER A N 1
ATOM 1484 C CA . SER A 1 183 ? -2.367 -12.006 8.452 1.00 93.06 183 SER A CA 1
ATOM 1485 C C . SER A 1 183 ? -2.202 -13.178 9.431 1.00 93.06 183 SER A C 1
ATOM 1487 O O . SER A 1 183 ? -1.186 -13.871 9.381 1.00 93.06 183 SER A O 1
ATOM 1489 N N . PRO A 1 184 ? -3.186 -13.489 10.290 1.00 94.31 184 PRO A N 1
ATOM 1490 C CA . PRO A 1 184 ? -3.141 -14.698 11.110 1.00 94.31 184 PRO A CA 1
ATOM 1491 C C . PRO A 1 184 ? -3.349 -15.979 10.281 1.00 94.31 184 PRO A C 1
ATOM 1493 O O . PRO A 1 184 ? -3.027 -17.070 10.753 1.00 94.31 184 PRO A O 1
ATOM 1496 N N . ARG A 1 185 ? -3.807 -15.869 9.027 1.00 95.75 185 ARG A N 1
ATOM 1497 C CA . ARG A 1 185 ? -4.077 -17.001 8.131 1.00 95.75 185 ARG A CA 1
ATOM 1498 C C . ARG A 1 185 ? -2.813 -17.388 7.369 1.00 95.75 185 ARG A C 1
ATOM 1500 O O . ARG A 1 185 ? -2.328 -16.626 6.537 1.00 95.75 185 ARG A O 1
ATOM 1507 N N . GLU A 1 186 ? -2.280 -18.579 7.634 1.00 96.25 186 GLU A N 1
ATOM 1508 C CA . GLU A 1 186 ? -0.997 -19.019 7.070 1.00 96.25 186 GLU A CA 1
ATOM 1509 C C . GLU A 1 186 ? -0.974 -19.034 5.539 1.00 96.25 186 GLU A C 1
ATOM 1511 O O . GLU A 1 186 ? -0.037 -18.505 4.943 1.00 96.25 186 GLU A O 1
ATOM 1516 N N . GLY A 1 187 ? -2.020 -19.572 4.904 1.00 96.00 187 GLY A N 1
ATOM 1517 C CA . GLY A 1 187 ? -2.113 -19.602 3.443 1.00 96.00 187 GLY A CA 1
ATOM 1518 C C . GLY A 1 187 ? -2.028 -18.204 2.827 1.00 96.00 187 GLY A C 1
ATOM 1519 O O . GLY A 1 187 ? -1.273 -17.987 1.880 1.00 96.00 187 GLY A O 1
ATOM 1520 N N . TYR A 1 188 ? -2.721 -17.228 3.423 1.00 96.25 188 TYR A N 1
ATOM 1521 C CA . TYR A 1 188 ? -2.667 -15.845 2.955 1.00 96.25 188 TYR A CA 1
ATOM 1522 C C . TYR A 1 188 ? -1.308 -15.188 3.228 1.00 96.25 188 TYR A C 1
ATOM 1524 O O . TYR A 1 188 ? -0.823 -14.447 2.380 1.00 96.25 188 TYR A O 1
ATOM 1532 N N . ARG A 1 189 ? -0.654 -15.474 4.365 1.00 95.44 189 ARG A N 1
ATOM 1533 C CA . ARG A 1 189 ? 0.707 -14.967 4.632 1.00 95.44 189 ARG A CA 1
ATOM 1534 C C . ARG A 1 189 ? 1.707 -15.421 3.576 1.00 95.44 189 ARG A C 1
ATOM 1536 O O . ARG A 1 189 ? 2.424 -14.589 3.036 1.00 95.44 189 ARG A O 1
ATOM 1543 N N . ARG A 1 190 ? 1.718 -16.714 3.241 1.00 96.19 190 ARG A N 1
ATOM 1544 C CA . ARG A 1 190 ? 2.616 -17.255 2.205 1.00 96.19 190 ARG A CA 1
ATOM 1545 C C . ARG A 1 190 ? 2.345 -16.611 0.841 1.00 96.19 190 ARG A C 1
ATOM 1547 O O . ARG A 1 190 ? 3.275 -16.272 0.113 1.00 96.19 190 ARG A O 1
ATOM 1554 N N . TYR A 1 191 ? 1.069 -16.404 0.506 1.00 96.31 191 TYR A N 1
ATOM 1555 C CA . TYR A 1 191 ? 0.668 -15.645 -0.681 1.00 96.31 191 TYR A CA 1
ATOM 1556 C C . TYR A 1 191 ? 1.196 -14.201 -0.651 1.00 96.31 191 TYR A C 1
ATOM 1558 O O . TYR A 1 191 ? 1.782 -13.745 -1.633 1.00 96.31 191 TYR A O 1
ATOM 1566 N N . GLN A 1 192 ? 1.030 -13.502 0.474 1.00 94.69 192 GLN A N 1
ATOM 1567 C CA . GLN A 1 192 ? 1.500 -12.132 0.660 1.00 94.69 192 GLN A CA 1
ATOM 1568 C C . GLN A 1 192 ? 3.020 -12.037 0.479 1.00 94.69 192 GLN A C 1
ATOM 1570 O O . GLN A 1 192 ? 3.473 -11.195 -0.286 1.00 94.69 192 GLN A O 1
ATOM 1575 N N . GLU A 1 193 ? 3.799 -12.924 1.100 1.00 94.56 193 GLU A N 1
ATOM 1576 C CA . GLU A 1 193 ? 5.263 -12.970 0.967 1.00 94.56 193 GLU A CA 1
ATOM 1577 C C . GLU A 1 193 ? 5.696 -13.188 -0.493 1.00 94.56 193 GLU A C 1
ATOM 1579 O O . GLU A 1 193 ? 6.546 -12.463 -1.016 1.00 94.56 193 GLU A O 1
ATOM 1584 N N . LYS A 1 194 ? 5.052 -14.129 -1.200 1.00 96.38 194 LYS A N 1
ATOM 1585 C CA . LYS A 1 194 ? 5.299 -14.366 -2.632 1.00 96.38 194 LYS A CA 1
ATOM 1586 C C . LYS A 1 194 ? 5.008 -13.119 -3.471 1.00 96.38 194 LYS A C 1
ATOM 1588 O O . LYS A 1 194 ? 5.795 -12.768 -4.352 1.00 96.38 194 LYS A O 1
ATOM 1593 N N . LEU A 1 195 ? 3.878 -12.463 -3.216 1.00 96.12 195 LEU A N 1
ATOM 1594 C CA . LEU A 1 195 ? 3.469 -11.262 -3.937 1.00 96.12 195 LEU A CA 1
ATOM 1595 C C . LEU A 1 195 ? 4.387 -10.071 -3.633 1.00 96.12 195 LEU A C 1
ATOM 1597 O O . LEU A 1 195 ? 4.705 -9.304 -4.539 1.00 96.12 195 LEU A O 1
ATOM 1601 N N . GLU A 1 196 ? 4.839 -9.912 -2.392 1.00 94.81 196 GLU A N 1
ATOM 1602 C CA . GLU A 1 196 ? 5.779 -8.861 -2.000 1.00 94.81 196 GLU A CA 1
ATOM 1603 C C . GLU A 1 196 ? 7.123 -9.013 -2.722 1.00 94.81 196 GLU A C 1
ATOM 1605 O O . GLU A 1 196 ? 7.563 -8.069 -3.381 1.00 94.81 196 GLU A O 1
ATOM 1610 N N . ASN A 1 197 ? 7.710 -10.214 -2.713 1.00 96.06 197 ASN A N 1
ATOM 1611 C CA . ASN A 1 197 ? 8.957 -10.500 -3.431 1.00 96.06 197 ASN A CA 1
ATOM 1612 C C . ASN A 1 197 ? 8.823 -10.253 -4.942 1.00 96.06 197 ASN A C 1
ATOM 1614 O O . ASN A 1 197 ? 9.709 -9.668 -5.578 1.00 96.06 197 ASN A O 1
ATOM 1618 N N . TYR A 1 198 ? 7.683 -10.650 -5.519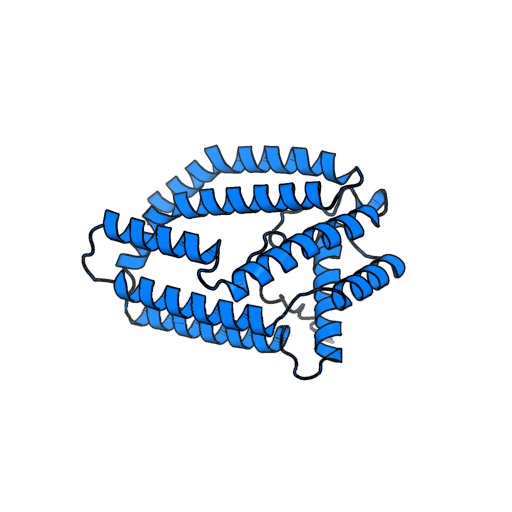 1.00 97.94 198 TYR A N 1
ATOM 1619 C CA . TYR A 1 198 ? 7.377 -10.371 -6.917 1.00 97.94 198 TYR A CA 1
ATOM 1620 C C . TYR A 1 198 ? 7.306 -8.864 -7.190 1.00 97.94 198 TYR A C 1
ATOM 1622 O O . TYR A 1 198 ? 7.917 -8.381 -8.140 1.00 97.94 198 TYR A O 1
ATOM 1630 N N . ASN A 1 199 ? 6.609 -8.103 -6.344 1.00 96.62 199 ASN A N 1
ATOM 1631 C CA . ASN A 1 199 ? 6.439 -6.661 -6.516 1.00 96.62 199 ASN A CA 1
ATOM 1632 C C . ASN A 1 199 ? 7.757 -5.888 -6.386 1.00 96.62 199 ASN A C 1
ATOM 1634 O O . ASN A 1 199 ? 7.943 -4.896 -7.090 1.00 96.62 199 ASN A O 1
ATOM 1638 N N . CYS A 1 200 ? 8.687 -6.341 -5.542 1.00 97.12 200 CYS A N 1
ATOM 1639 C CA . CYS A 1 200 ? 10.034 -5.772 -5.490 1.00 97.12 200 CYS A CA 1
ATOM 1640 C C . CYS A 1 200 ? 10.781 -5.977 -6.812 1.00 97.12 200 CYS A C 1
ATOM 1642 O O . CYS A 1 200 ? 11.340 -5.028 -7.361 1.00 97.12 200 CYS A O 1
ATOM 1644 N N . SER A 1 201 ? 10.730 -7.193 -7.364 1.00 98.00 201 SER A N 1
ATOM 1645 C CA . SER A 1 201 ? 11.350 -7.506 -8.658 1.00 98.00 201 SER A CA 1
ATOM 1646 C C . SER A 1 201 ? 10.693 -6.751 -9.814 1.00 98.00 201 SER A C 1
ATOM 1648 O O . SER A 1 201 ? 11.383 -6.217 -10.682 1.00 98.00 201 SER A O 1
ATOM 1650 N N . PHE A 1 202 ? 9.364 -6.651 -9.799 1.00 97.56 202 PHE A N 1
ATOM 1651 C CA . PHE A 1 202 ? 8.565 -5.880 -10.747 1.00 97.56 202 PHE A CA 1
ATOM 1652 C C . PHE A 1 202 ? 8.991 -4.409 -10.758 1.00 97.56 202 PHE A C 1
ATOM 1654 O O . PHE A 1 202 ? 9.318 -3.859 -11.809 1.00 97.56 202 PHE A O 1
ATOM 1661 N N . ALA A 1 203 ? 9.028 -3.773 -9.585 1.00 96.19 203 ALA A N 1
ATOM 1662 C CA . ALA A 1 203 ? 9.372 -2.364 -9.466 1.00 96.19 203 ALA A CA 1
ATOM 1663 C C . ALA A 1 203 ? 10.840 -2.094 -9.830 1.00 96.19 203 ALA A C 1
ATOM 1665 O O . ALA A 1 203 ? 11.101 -1.116 -10.527 1.00 96.19 203 ALA A O 1
ATOM 1666 N N . ALA A 1 204 ? 11.775 -2.973 -9.451 1.00 97.44 204 ALA A N 1
ATOM 1667 C CA . ALA A 1 204 ? 13.175 -2.863 -9.862 1.00 97.44 204 ALA A CA 1
ATOM 1668 C C . ALA A 1 204 ? 13.342 -2.977 -11.386 1.00 97.44 204 ALA A C 1
ATOM 1670 O O . ALA A 1 204 ? 14.013 -2.155 -12.006 1.00 97.44 204 ALA A O 1
ATOM 1671 N N . THR A 1 205 ? 12.666 -3.949 -12.004 1.00 98.19 205 THR A N 1
ATOM 1672 C CA . THR A 1 205 ? 12.712 -4.163 -13.459 1.00 98.19 205 THR A CA 1
ATOM 1673 C C . THR A 1 205 ? 12.185 -2.950 -14.219 1.00 98.19 205 THR A C 1
ATOM 1675 O O . THR A 1 205 ? 12.805 -2.510 -15.186 1.00 98.19 205 THR A O 1
ATOM 1678 N N . LEU A 1 206 ? 11.054 -2.386 -13.785 1.00 96.50 206 LEU A N 1
ATOM 1679 C CA . LEU A 1 206 ? 10.499 -1.202 -14.433 1.00 96.50 206 LEU A CA 1
ATOM 1680 C C . LEU A 1 206 ? 11.353 0.043 -14.197 1.00 96.50 206 LEU A C 1
ATOM 1682 O O . LEU A 1 206 ? 11.565 0.806 -15.134 1.00 96.50 206 LEU A O 1
ATOM 1686 N N . HIS A 1 207 ? 11.875 0.233 -12.984 1.00 96.19 207 HIS A N 1
ATOM 1687 C CA . HIS A 1 207 ? 12.785 1.334 -12.678 1.00 96.19 207 HIS A CA 1
ATOM 1688 C C . HIS A 1 207 ? 14.014 1.318 -13.600 1.00 96.19 207 HIS A C 1
ATOM 1690 O O . HIS A 1 207 ? 14.319 2.324 -14.237 1.00 96.19 207 HIS A O 1
ATOM 1696 N N . ASN A 1 208 ? 14.651 0.160 -13.772 1.00 97.25 208 ASN A N 1
ATOM 1697 C CA . ASN A 1 208 ? 15.825 0.021 -14.640 1.00 97.25 208 ASN A CA 1
ATOM 1698 C C . ASN A 1 208 ? 15.479 0.176 -16.136 1.00 97.25 208 ASN A C 1
ATOM 1700 O O . ASN A 1 208 ? 16.359 0.426 -16.955 1.00 97.25 208 ASN A O 1
ATOM 1704 N N . ALA A 1 209 ? 14.200 0.063 -16.510 1.00 96.88 209 ALA A N 1
ATOM 1705 C CA . ALA A 1 209 ? 13.726 0.314 -17.869 1.00 96.88 209 ALA A CA 1
ATOM 1706 C C . ALA A 1 209 ? 13.429 1.799 -18.159 1.00 96.88 209 ALA A C 1
ATOM 1708 O O . ALA A 1 209 ? 13.088 2.126 -19.303 1.00 96.88 209 ALA A O 1
ATOM 1709 N N . THR A 1 210 ? 13.537 2.685 -17.161 1.00 96.00 210 THR A N 1
ATOM 1710 C CA . THR A 1 210 ? 13.360 4.136 -17.326 1.00 96.00 210 THR A CA 1
ATOM 1711 C C . THR A 1 210 ? 14.513 4.770 -18.096 1.00 96.00 210 THR A C 1
ATOM 1713 O O . THR A 1 210 ? 15.660 4.323 -18.032 1.00 96.00 210 THR A O 1
ATOM 1716 N N . THR A 1 211 ? 14.216 5.846 -18.820 1.00 93.50 211 THR A N 1
ATOM 1717 C CA . THR A 1 211 ? 15.232 6.679 -19.467 1.00 93.50 211 THR A CA 1
ATOM 1718 C C . THR A 1 211 ? 15.861 7.649 -18.462 1.00 93.50 211 THR A C 1
ATOM 1720 O O . THR A 1 211 ? 15.224 7.995 -17.462 1.00 93.50 211 THR A O 1
ATOM 1723 N N . PRO A 1 212 ? 17.069 8.179 -18.731 1.00 90.62 212 PRO A N 1
ATOM 1724 C CA . PRO A 1 212 ? 17.667 9.219 -17.891 1.00 90.62 212 PRO A CA 1
ATOM 1725 C C . PRO A 1 212 ? 16.752 10.434 -17.666 1.00 90.62 212 PRO A C 1
ATOM 1727 O O . PRO A 1 212 ? 16.757 11.006 -16.583 1.00 90.62 212 PRO A O 1
ATOM 1730 N N . ALA A 1 213 ? 15.915 10.788 -18.649 1.00 89.69 213 ALA A N 1
ATOM 1731 C CA . ALA A 1 213 ? 14.949 11.883 -18.534 1.00 89.69 213 ALA A CA 1
ATOM 1732 C C . ALA A 1 213 ? 13.748 11.554 -17.623 1.00 89.69 213 ALA A C 1
ATOM 1734 O O . ALA A 1 213 ? 13.141 12.460 -17.059 1.00 89.69 213 ALA A O 1
ATOM 1735 N N . GLN A 1 214 ? 13.401 10.273 -17.467 1.00 91.81 214 GLN A N 1
ATOM 1736 C CA . GLN A 1 214 ? 12.317 9.815 -16.591 1.00 91.81 214 GLN A CA 1
ATOM 1737 C C . GLN A 1 214 ? 12.765 9.658 -15.126 1.00 91.81 214 GLN A C 1
ATOM 1739 O O . GLN A 1 214 ? 11.938 9.794 -14.226 1.00 91.81 214 GLN A O 1
ATOM 1744 N N . ARG A 1 215 ? 14.055 9.388 -14.865 1.00 89.56 215 ARG A N 1
ATOM 1745 C CA . ARG A 1 215 ? 14.597 9.076 -13.523 1.00 89.56 215 ARG A CA 1
ATOM 1746 C C . ARG A 1 215 ? 14.395 10.154 -12.453 1.00 89.56 215 ARG A C 1
ATOM 1748 O O . ARG A 1 215 ? 14.053 9.777 -11.337 1.00 89.56 215 ARG A O 1
ATOM 1755 N N . PRO A 1 216 ? 14.505 11.465 -12.741 1.00 83.19 216 PRO A N 1
ATOM 1756 C CA . PRO A 1 216 ? 14.176 12.500 -11.757 1.00 83.19 216 PRO A CA 1
ATOM 1757 C C . PRO A 1 216 ? 12.713 12.453 -11.275 1.00 83.19 216 PRO A C 1
ATOM 1759 O O . PRO A 1 216 ? 12.387 13.023 -10.234 1.00 83.19 216 PRO A O 1
ATOM 1762 N N . GLY A 1 217 ? 11.838 11.756 -12.011 1.00 76.62 217 GLY A N 1
ATOM 1763 C CA . GLY A 1 217 ? 10.426 11.587 -11.701 1.00 76.62 217 GLY A CA 1
ATOM 1764 C C . GLY A 1 217 ? 9.603 12.868 -11.857 1.00 76.62 217 GLY A C 1
ATOM 1765 O O . GLY A 1 217 ? 10.114 13.974 -12.037 1.00 76.62 217 GLY A O 1
ATOM 1766 N N . ARG A 1 218 ? 8.277 12.735 -11.766 1.00 68.38 218 ARG A N 1
ATOM 1767 C CA . ARG A 1 218 ? 7.362 13.871 -11.594 1.00 68.38 218 ARG A CA 1
ATOM 1768 C C . ARG A 1 218 ? 7.235 14.130 -10.097 1.00 68.38 218 ARG A C 1
ATOM 1770 O O . ARG A 1 218 ? 6.386 13.538 -9.446 1.00 68.38 218 ARG A O 1
ATOM 1777 N N . GLY A 1 219 ? 8.118 14.946 -9.523 1.00 53.97 219 GLY A N 1
ATOM 1778 C CA . GLY A 1 219 ? 8.146 15.195 -8.078 1.00 53.97 219 GLY A CA 1
ATOM 1779 C C . GLY A 1 219 ? 6.773 15.573 -7.499 1.00 53.97 219 GLY A C 1
ATOM 1780 O O . GLY A 1 219 ? 6.327 16.701 -7.683 1.00 53.97 219 GLY A O 1
ATOM 1781 N N . GLN A 1 220 ? 6.111 14.631 -6.809 1.00 39.53 220 GLN A N 1
ATOM 1782 C CA . GLN A 1 220 ? 5.013 14.827 -5.846 1.00 39.53 220 GLN A CA 1
ATOM 1783 C C . GLN A 1 220 ? 4.701 13.507 -5.091 1.00 39.53 220 GLN A C 1
ATOM 1785 O O . GLN A 1 220 ? 4.962 12.421 -5.606 1.00 39.53 220 GLN A O 1
ATOM 1790 N N . PRO A 1 221 ? 4.205 13.567 -3.836 1.00 40.31 221 PRO A N 1
ATOM 1791 C CA . PRO A 1 221 ? 4.398 12.508 -2.842 1.00 40.31 221 PRO A CA 1
ATOM 1792 C C . PRO A 1 221 ? 3.615 11.211 -3.096 1.00 40.31 221 PRO A C 1
ATOM 1794 O O . PRO A 1 221 ? 2.454 11.203 -3.511 1.00 40.31 221 PRO A O 1
ATOM 1797 N N . ALA A 1 222 ? 4.264 10.102 -2.728 1.00 39.66 222 ALA A N 1
ATOM 1798 C CA . ALA A 1 222 ? 3.762 8.738 -2.774 1.00 39.66 222 ALA A CA 1
ATOM 1799 C C . ALA A 1 222 ? 2.507 8.546 -1.902 1.00 39.66 222 ALA A C 1
ATOM 1801 O O . ALA A 1 222 ? 2.582 8.370 -0.690 1.00 39.66 222 ALA A O 1
ATOM 1802 N N . GLN A 1 223 ? 1.337 8.502 -2.538 1.00 32.19 223 GLN A N 1
ATOM 1803 C CA . GLN A 1 223 ? 0.098 8.004 -1.927 1.00 32.19 223 GLN A CA 1
ATOM 1804 C C . GLN A 1 223 ? -0.342 6.638 -2.486 1.00 32.19 223 GLN A C 1
ATOM 1806 O O . GLN A 1 223 ? -1.502 6.257 -2.331 1.00 32.19 223 GLN A O 1
ATOM 1811 N N . GLY A 1 224 ? 0.568 5.885 -3.118 1.00 31.84 224 GLY A N 1
ATOM 1812 C CA . GLY A 1 224 ? 0.219 4.617 -3.774 1.00 31.84 224 GLY A CA 1
ATOM 1813 C C . GLY A 1 224 ? 1.286 3.519 -3.798 1.00 31.84 224 GLY A C 1
ATOM 1814 O O . GLY A 1 224 ? 1.068 2.523 -4.483 1.00 31.84 224 GLY A O 1
ATOM 1815 N N . MET A 1 225 ? 2.414 3.671 -3.089 1.00 31.64 225 MET A N 1
ATOM 1816 C CA . MET A 1 225 ? 3.511 2.680 -3.092 1.00 31.64 225 MET A CA 1
ATOM 1817 C C . MET A 1 225 ? 3.756 1.968 -1.751 1.00 31.64 225 MET A C 1
ATOM 1819 O O . MET A 1 225 ? 4.712 1.213 -1.624 1.00 31.64 225 MET A O 1
ATOM 1823 N N . GLY A 1 226 ? 2.878 2.139 -0.759 1.00 29.56 226 GLY A N 1
ATOM 1824 C CA . GLY A 1 226 ? 2.805 1.210 0.372 1.00 29.56 226 GLY A CA 1
ATOM 1825 C C . GLY A 1 226 ? 1.920 0.027 -0.011 1.00 29.56 226 GLY A C 1
ATOM 1826 O O . GLY A 1 226 ? 0.847 0.243 -0.570 1.00 29.56 226 GLY A O 1
ATOM 1827 N N . GLY A 1 227 ? 2.341 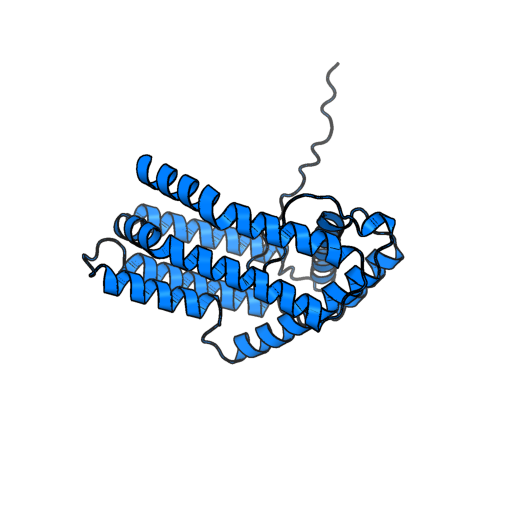-1.205 0.279 1.00 35.50 227 GLY A N 1
ATOM 1828 C CA . GLY A 1 227 ? 1.589 -2.451 0.063 1.00 35.50 227 GLY A CA 1
ATOM 1829 C C . GLY A 1 227 ? 0.297 -2.583 0.888 1.00 35.50 227 GLY A C 1
ATOM 1830 O O . GLY A 1 227 ? 0.044 -3.620 1.487 1.00 35.50 227 GLY A O 1
ATOM 1831 N N . GLY A 1 228 ? -0.535 -1.543 0.922 1.00 29.53 228 GLY A N 1
ATOM 1832 C CA . GLY A 1 228 ? -1.827 -1.490 1.583 1.00 29.53 228 GLY A CA 1
ATOM 1833 C C . GLY A 1 228 ? -2.813 -0.697 0.733 1.00 29.53 228 GLY A C 1
ATOM 1834 O O . GLY A 1 228 ? -2.666 0.507 0.571 1.00 29.53 228 GLY A O 1
ATOM 1835 N N . LEU A 1 229 ? -3.839 -1.404 0.251 1.00 30.97 229 LEU A N 1
ATOM 1836 C CA . LEU A 1 229 ? -5.078 -0.894 -0.345 1.00 30.97 229 LEU A CA 1
ATOM 1837 C C . LEU A 1 229 ? -4.917 -0.070 -1.646 1.00 30.97 229 LEU A C 1
ATOM 1839 O O . LEU A 1 229 ? -4.477 1.078 -1.612 1.00 30.97 229 LEU A O 1
ATOM 1843 N N . PRO A 1 230 ? -5.403 -0.572 -2.798 1.00 33.06 230 PRO A N 1
ATOM 1844 C CA . PRO A 1 230 ? -5.688 0.304 -3.915 1.00 33.06 230 PRO A CA 1
ATOM 1845 C C . PRO A 1 230 ? -6.720 1.344 -3.475 1.00 33.06 230 PRO A C 1
ATOM 1847 O O . PRO A 1 230 ? -7.778 1.009 -2.931 1.00 33.06 230 PRO A O 1
ATOM 1850 N N . ARG A 1 231 ? -6.414 2.619 -3.715 1.00 28.48 231 ARG A N 1
ATOM 1851 C CA . ARG A 1 231 ? -7.442 3.657 -3.691 1.00 28.48 231 ARG A CA 1
ATOM 1852 C C . ARG A 1 231 ? -8.406 3.376 -4.847 1.00 28.48 231 ARG A C 1
ATOM 1854 O O . ARG A 1 231 ? -7.927 3.039 -5.931 1.00 28.48 231 ARG A O 1
ATOM 1861 N N . PRO A 1 232 ? -9.729 3.509 -4.646 1.00 29.81 232 PRO A N 1
ATOM 1862 C CA . PRO A 1 232 ? -10.668 3.466 -5.757 1.00 29.81 232 PRO A CA 1
ATOM 1863 C C . PRO A 1 232 ? -10.241 4.526 -6.772 1.00 29.81 232 PRO A C 1
ATOM 1865 O O . PRO A 1 232 ? -9.955 5.671 -6.398 1.00 29.81 232 PRO A O 1
ATOM 1868 N N . GLY A 1 233 ? -10.125 4.111 -8.033 1.00 29.67 233 GLY A N 1
ATOM 1869 C CA . GLY A 1 233 ? -9.701 4.981 -9.115 1.00 29.67 233 GLY A CA 1
ATOM 1870 C C . GLY A 1 233 ? -10.587 6.220 -9.138 1.00 29.67 233 GLY A C 1
ATOM 1871 O O . GLY A 1 233 ? -11.815 6.127 -9.214 1.00 29.67 233 GLY A O 1
ATOM 1872 N N . ARG A 1 234 ? -9.979 7.409 -9.074 1.00 28.47 234 ARG A N 1
ATOM 1873 C CA . ARG A 1 234 ? -10.664 8.607 -9.552 1.00 28.47 234 ARG A CA 1
ATOM 1874 C C . ARG A 1 234 ? -10.855 8.393 -11.048 1.00 28.47 234 ARG A C 1
ATOM 1876 O O . ARG A 1 234 ? -9.946 8.663 -11.820 1.00 28.47 234 ARG A O 1
ATOM 1883 N N . ARG A 1 235 ? -12.030 7.901 -11.451 1.00 31.39 235 ARG A N 1
ATOM 1884 C CA . ARG A 1 235 ? -12.475 8.003 -12.842 1.00 31.39 235 ARG A CA 1
ATOM 1885 C C . ARG A 1 235 ? -12.356 9.472 -13.231 1.00 31.39 235 ARG A C 1
ATOM 1887 O O . ARG A 1 235 ? -13.085 10.312 -12.698 1.00 31.39 235 ARG A O 1
ATOM 1894 N N . GLY A 1 236 ? -11.421 9.772 -14.128 1.00 25.45 236 GLY A N 1
ATOM 1895 C CA . GLY A 1 236 ? -11.414 11.019 -14.868 1.00 25.45 236 GLY A CA 1
ATOM 1896 C C . GLY A 1 236 ? -12.764 11.144 -15.557 1.00 25.45 236 GLY A C 1
ATOM 1897 O O . GLY A 1 236 ? -13.083 10.395 -16.478 1.00 25.45 236 GLY A O 1
ATOM 1898 N N . ARG A 1 237 ? -13.599 12.057 -15.063 1.00 25.00 237 ARG A N 1
ATOM 1899 C CA . ARG A 1 237 ? -14.763 12.536 -15.799 1.00 25.00 237 ARG A CA 1
ATOM 1900 C C . ARG A 1 237 ? -14.207 13.358 -16.958 1.00 25.00 237 ARG A C 1
ATOM 1902 O O . ARG A 1 237 ? -13.964 14.549 -16.818 1.00 25.00 237 ARG A O 1
ATOM 1909 N N . LEU A 1 238 ? -13.981 12.709 -18.094 1.00 25.92 238 LEU A N 1
ATOM 1910 C CA . LEU A 1 238 ? -13.996 13.385 -19.385 1.00 25.92 238 LEU A CA 1
ATOM 1911 C C . LEU A 1 238 ? -15.455 13.769 -19.657 1.00 25.92 238 LEU A C 1
ATOM 1913 O O . LEU A 1 238 ? -16.213 13.022 -20.270 1.00 25.92 238 LEU A O 1
ATOM 1917 N N . THR A 1 239 ? -15.888 14.907 -19.118 1.00 26.31 239 THR A N 1
ATOM 1918 C CA . THR A 1 239 ? -17.110 15.568 -19.578 1.00 26.31 239 THR A CA 1
ATOM 1919 C C . THR A 1 239 ? -16.800 16.257 -20.901 1.00 26.31 239 THR A C 1
ATOM 1921 O O . THR A 1 239 ? -15.985 17.174 -20.958 1.00 26.31 239 THR A O 1
ATOM 1924 N N . ARG A 1 240 ? -17.444 15.757 -21.961 1.00 24.88 240 ARG A N 1
ATOM 1925 C CA . ARG A 1 240 ? -17.561 16.368 -23.292 1.00 24.88 240 ARG A CA 1
ATOM 1926 C C . ARG A 1 240 ? -18.036 17.834 -23.212 1.00 24.88 240 ARG A C 1
ATOM 1928 O O . ARG A 1 240 ? -18.708 18.190 -22.243 1.00 24.88 240 ARG A O 1
ATOM 1935 N N . PRO A 1 241 ? -17.721 18.663 -24.224 1.00 24.77 241 PRO A N 1
ATOM 1936 C CA . PRO A 1 241 ? -17.969 20.097 -24.189 1.00 24.77 241 PRO A CA 1
ATOM 1937 C C . PRO A 1 241 ? -19.457 20.399 -24.387 1.00 24.77 241 PRO A C 1
ATOM 1939 O O . PRO A 1 241 ? -20.100 19.848 -25.281 1.00 24.77 241 PRO A O 1
ATOM 1942 N N . ILE A 1 242 ? -19.987 21.309 -23.574 1.00 26.33 242 ILE A N 1
ATOM 1943 C CA . ILE A 1 242 ? -21.252 21.984 -23.857 1.00 26.33 242 ILE A CA 1
ATOM 1944 C C . ILE A 1 242 ? -20.908 23.164 -24.768 1.00 26.33 242 ILE A C 1
ATOM 1946 O O . ILE A 1 242 ? -20.225 24.095 -24.348 1.00 26.33 242 ILE A O 1
ATOM 1950 N N . ARG A 1 243 ? -21.350 23.089 -26.028 1.00 23.09 243 ARG A N 1
ATOM 1951 C CA . ARG A 1 243 ? -21.513 24.263 -26.893 1.00 23.09 243 ARG A CA 1
ATOM 1952 C C . ARG A 1 243 ? -22.629 25.133 -26.319 1.00 23.09 243 ARG A C 1
ATOM 1954 O O . ARG A 1 243 ? -23.675 24.604 -25.947 1.00 23.09 243 ARG A O 1
ATOM 1961 N N . ALA A 1 244 ? -22.429 26.443 -26.330 1.00 24.50 244 ALA A N 1
ATOM 1962 C CA . ALA A 1 244 ? -23.505 27.415 -26.247 1.00 24.50 244 ALA A CA 1
ATOM 1963 C C . ALA A 1 244 ? -23.218 28.545 -27.246 1.00 24.50 244 ALA A C 1
ATOM 1965 O O . ALA A 1 244 ? -22.101 29.060 -27.254 1.00 24.50 244 ALA A O 1
ATOM 1966 N N . ALA A 1 245 ? -24.267 28.876 -28.008 1.00 29.42 245 ALA A N 1
ATOM 1967 C CA . ALA A 1 245 ? -24.383 29.831 -29.115 1.00 29.42 245 ALA A CA 1
ATOM 1968 C C . ALA A 1 245 ? -23.718 29.407 -30.436 1.00 29.42 245 ALA A C 1
ATOM 1970 O O . ALA A 1 245 ? -22.472 29.389 -30.528 1.00 29.42 245 ALA A O 1
#

pLDDT: mean 85.14, std 20.15, range [23.09, 98.56]

Sequence (245 aa):
MRSRLADWFARHRRTQLPDYASLLSRAQVDVLADTTPDRTCRWFAELRQRGEVAAEQALPHAAEVLATLKPAQIQHIERRQARVNEEFRSDYLDKDPARRLSRSVDRAVERFEFVYGSLDERQRALVARLVAASPFDAEAWFAERVQRQQEALQLIRRLAGTGIDRDAALAAMRAYGERMSRSPREGYRRYQEKLENYNCSFAATLHNATTPAQRPGR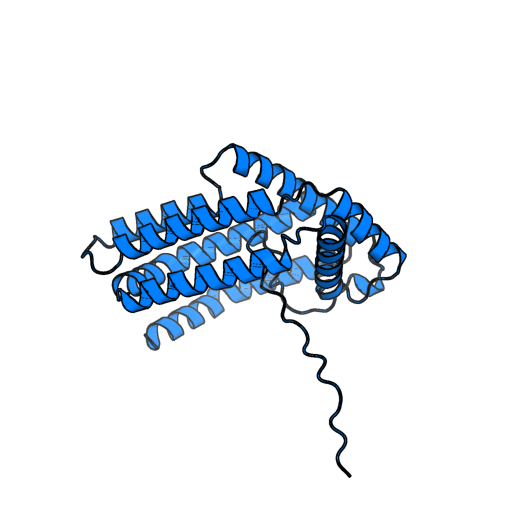GQPAQGMGGGLPRPGRRGRLTRPIRAA

Radius of gyration: 20.81 Å; chains: 1; bounding box: 47×49×60 Å

Secondary structure (DSSP, 8-state):
-HHHHHHHHHHHHHHHHHHHHHHHHHHHHHTTS---HHHHHHHHHHHHHHHHHHHHHHHHHHHHHHHT--HHHHHHHHHHHHHHHHHHHHHH--SSHHHHHHHHHHHHHHHHHHHH-PPPHHHHHHHHHHHHH----HHHHHHHHHHHHHHHHHHHHHHSSS---HHHHHHHHHHHHHHHHS-S-HHHHHHHHHHHHHHHHHHHHHHHTS-TTTTT---S--SS-SSS-PPPP------------